Protein 3GWY (pdb70)

Radius of gyration: 21.12 Å; Cα contacts (8 Å, |Δi|>4): 548; chains: 2; bounding box: 44×43×63 Å

Nearest PDB structures (foldseek):
  3gwy-assembly1_A  TM=1.008E+00  e=8.090E-25  Bacteroides fragilis NCTC 9343
  3gwy-assembly1_B  TM=9.870E-01  e=4.612E-22  Bacteroides fragilis NCTC 9343
  3eeu-assembly1_B  TM=8.704E-01  e=2.089E-10  Bdellovibrio bacteriovorus
  3a6v-assembly3_A  TM=8.916E-01  e=3.041E-09  Escherichia coli K-12
  3a6v-assembly3_B  TM=8.839E-01  e=1.230E-08  Escherichia coli K-12

Structure (mmCIF, N/CA/C/O backbone):
data_3GWY
#
_entry.id   3GWY
#
_cell.length_a   62.138
_cell.length_b   62.275
_cell.length_c   59.777
_cell.angle_alpha   90.00
_cell.angle_beta   90.00
_cell.angle_gamma   90.00
#
_symmetry.space_group_name_H-M   'P 21 21 2'
#
loop_
_entity.id
_entity.type
_entity.pdbx_description
1 polymer 'Putative CTP pyrophosphohydrolase'
2 water water
#
loop_
_atom_site.group_PDB
_atom_site.id
_atom_site.type_symbol
_atom_site.label_atom_id
_atom_site.label_alt_id
_atom_site.label_comp_id
_atom_site.label_asym_id
_atom_site.label_entity_id
_atom_site.label_seq_id
_atom_site.pdbx_PDB_ins_code
_atom_site.Cartn_x
_atom_site.Cartn_y
_atom_site.Cartn_z
_atom_site.occupancy
_atom_site.B_iso_or_equiv
_atom_site.auth_seq_id
_atom_site.auth_comp_id
_atom_site.auth_asym_id
_atom_site.auth_atom_id
_atom_site.pdbx_PDB_model_num
ATOM 1 N N . SER A 1 2 ? -6.593 19.260 23.793 1.00 45.74 0 SER A N 1
ATOM 2 C CA . SER A 1 2 ? -6.731 17.943 23.099 1.00 51.46 0 SER A CA 1
ATOM 3 C C . SER A 1 2 ? -6.193 17.996 21.668 1.00 51.83 0 SER A C 1
ATOM 4 O O . SER A 1 2 ? -5.059 18.431 21.445 1.00 51.02 0 SER A O 1
ATOM 7 N N . LEU A 1 3 ? -7.009 17.556 20.710 1.00 51.75 1 LEU A N 1
ATOM 8 C CA . LEU A 1 3 ? -6.599 17.461 19.309 1.00 52.90 1 LEU A CA 1
ATOM 9 C C . LEU A 1 3 ? -6.391 18.831 18.678 1.00 52.58 1 LEU A C 1
ATOM 10 O O . LEU A 1 3 ? -7.287 19.673 18.687 1.00 50.94 1 LEU A O 1
ATOM 15 N N . LYS A 1 4 ? -5.184 19.033 18.156 1.00 53.35 2 LYS A N 1
ATOM 16 C CA . LYS A 1 4 ? -4.794 20.248 17.435 1.00 55.40 2 LYS A CA 1
ATOM 17 C C . LYS A 1 4 ? -5.541 20.413 16.105 1.00 52.99 2 LYS A C 1
ATOM 18 O O . LYS A 1 4 ? -5.912 21.526 15.727 1.00 47.42 2 LYS A O 1
ATOM 24 N N . SER A 1 5 ? -5.776 19.304 15.413 1.00 50.04 3 SER A N 1
ATOM 25 C CA . SER A 1 5 ? -6.576 19.320 14.195 1.00 46.47 3 SER A CA 1
ATOM 26 C C . SER A 1 5 ? -7.164 17.945 13.916 1.00 43.20 3 SER A C 1
ATOM 27 O O . SER A 1 5 ? -6.628 16.925 14.360 1.00 43.41 3 SER A O 1
ATOM 30 N N . ILE A 1 6 ? -8.278 17.939 13.188 1.00 36.98 4 ILE A N 1
ATOM 31 C CA . ILE A 1 6 ? -8.851 16.727 12.619 1.00 35.40 4 ILE A CA 1
ATOM 32 C C . ILE A 1 6 ? -8.901 16.939 11.113 1.00 30.61 4 ILE A C 1
ATOM 33 O O . ILE A 1 6 ? -9.478 17.915 10.637 1.00 29.66 4 ILE A O 1
ATOM 38 N N . GLU A 1 7 ? -8.234 16.052 10.386 1.00 28.37 5 GLU A N 1
ATOM 39 C CA . GLU A 1 7 ? -8.261 16.061 8.929 1.00 29.29 5 GLU A CA 1
ATOM 40 C C . GLU A 1 7 ? -8.999 14.828 8.467 1.00 27.85 5 GLU A C 1
ATOM 41 O O . GLU A 1 7 ? -8.671 13.712 8.869 1.00 25.61 5 GLU A O 1
ATOM 47 N N . VAL A 1 8 ? -10.008 15.048 7.636 1.00 23.24 6 VAL A N 1
ATOM 48 C CA . VAL A 1 8 ? -10.815 13.983 7.073 1.00 25.72 6 VAL A CA 1
ATOM 49 C C . VAL A 1 8 ? -10.571 14.005 5.562 1.00 23.46 6 VAL A C 1
ATOM 50 O O . VAL A 1 8 ? -10.417 15.084 4.973 1.00 25.03 6 VAL A O 1
ATOM 54 N N . VAL A 1 9 ? -10.494 12.820 4.955 1.00 25.20 7 VAL A N 1
ATOM 55 C CA . VAL A 1 9 ? -10.341 12.677 3.506 1.00 24.01 7 VAL A CA 1
ATOM 56 C C . VAL A 1 9 ? -11.521 11.937 2.874 1.00 26.35 7 VAL A C 1
ATOM 57 O O . VAL A 1 9 ? -12.081 11.015 3.476 1.00 23.88 7 VAL A O 1
ATOM 61 N N . ALA A 1 10 ? -11.920 12.364 1.679 1.00 22.19 8 ALA A N 1
ATOM 62 C CA . ALA A 1 10 ? -12.998 11.694 0.940 1.00 20.86 8 ALA A CA 1
ATOM 63 C C . ALA A 1 10 ? -12.557 11.386 -0.472 1.00 23.31 8 ALA A C 1
ATOM 64 O O . ALA A 1 10 ? -11.932 12.224 -1.116 1.00 26.88 8 ALA A O 1
ATOM 66 N N . ALA A 1 11 ? -12.902 10.188 -0.947 1.00 24.34 9 ALA A N 1
ATOM 67 C CA . ALA A 1 11 ? -12.606 9.750 -2.311 1.00 24.73 9 ALA A CA 1
ATOM 68 C C . ALA A 1 11 ? -13.828 9.860 -3.204 1.00 23.30 9 ALA A C 1
ATOM 69 O O . ALA A 1 11 ? -14.887 9.314 -2.905 1.00 24.79 9 ALA A O 1
ATOM 71 N N . VAL A 1 12 ? -13.670 10.581 -4.303 1.00 28.36 10 VAL A N 1
ATOM 72 C CA . VAL A 1 12 ? -14.706 10.690 -5.309 1.00 31.51 10 VAL A CA 1
ATOM 73 C C . VAL A 1 12 ? -14.256 9.819 -6.470 1.00 32.25 10 VAL A C 1
ATOM 74 O O . VAL A 1 12 ? -13.443 10.232 -7.303 1.00 31.30 10 VAL A O 1
ATOM 78 N N . ILE A 1 13 ? -14.771 8.594 -6.495 1.00 30.49 11 ILE A N 1
ATOM 79 C CA . ILE A 1 13 ? -14.296 7.578 -7.419 1.00 29.24 11 ILE A CA 1
ATOM 80 C C . ILE A 1 13 ? -15.249 7.522 -8.613 1.00 34.74 11 ILE A C 1
ATOM 81 O O . ILE A 1 13 ? -16.433 7.234 -8.457 1.00 28.62 11 ILE A O 1
ATOM 86 N N . ARG A 1 14 ? -14.725 7.812 -9.801 1.00 41.00 12 ARG A N 1
ATOM 87 C CA . ARG A 1 14 ? -15.545 7.843 -11.015 1.00 46.53 12 ARG A CA 1
ATOM 88 C C . ARG A 1 14 ? -15.221 6.713 -11.992 1.00 44.54 12 ARG A C 1
ATOM 89 O O . ARG A 1 14 ? -14.055 6.394 -12.221 1.00 43.80 12 ARG A O 1
ATOM 97 N N . LEU A 1 15 ? -16.277 6.115 -12.539 1.00 44.47 13 LEU A N 1
ATOM 98 C CA . LEU A 1 15 ? -16.211 5.266 -13.725 1.00 45.80 13 LEU A CA 1
ATOM 99 C C . LEU A 1 15 ? -17.387 5.621 -14.614 1.00 41.88 13 LEU A C 1
ATOM 100 O O . LEU A 1 15 ? -18.540 5.472 -14.206 1.00 41.20 13 LEU A O 1
ATOM 105 N N . GLY A 1 16 ? -17.093 6.103 -15.820 1.00 44.10 14 GLY A N 1
ATOM 106 C CA . GLY A 1 16 ? -18.129 6.560 -16.746 1.00 43.75 14 GLY A CA 1
ATOM 107 C C . GLY A 1 16 ? -18.790 7.823 -16.237 1.00 46.06 14 GLY A C 1
ATOM 108 O O . GLY A 1 16 ? -18.110 8.773 -15.838 1.00 49.65 14 GLY A O 1
ATOM 109 N N . GLU A 1 17 ? -20.118 7.837 -16.239 1.00 44.68 15 GLU A N 1
ATOM 110 C CA . GLU A 1 17 ? -20.857 8.952 -15.646 1.00 49.61 15 GLU A CA 1
ATOM 111 C C . GLU A 1 17 ? -21.209 8.675 -14.180 1.00 45.37 15 GLU A C 1
ATOM 112 O O . GLU A 1 17 ? -21.942 9.444 -13.556 1.00 46.91 15 GLU A O 1
ATOM 118 N N . LYS A 1 18 ? -20.667 7.584 -13.633 1.00 42.58 16 LYS A N 1
ATOM 119 C CA . LYS A 1 18 ? -21.092 7.086 -12.320 1.00 40.42 16 LYS A CA 1
ATOM 120 C C . LYS A 1 18 ? -20.042 7.212 -11.217 1.00 35.45 16 LYS A C 1
ATOM 121 O O . LYS A 1 18 ? -18.843 7.056 -11.451 1.00 32.43 16 LYS A O 1
ATOM 127 N N . TYR A 1 19 ? -20.518 7.495 -10.010 1.00 33.03 17 TYR A N 1
ATOM 128 C CA . TYR A 1 19 ? -19.654 7.734 -8.859 1.00 31.25 17 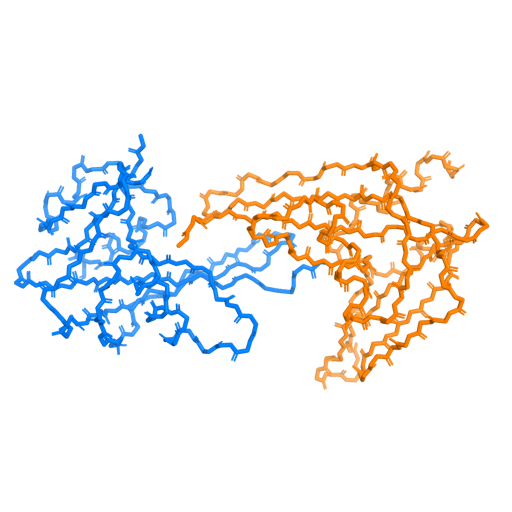TYR A CA 1
ATOM 129 C C . TYR A 1 19 ? -19.936 6.709 -7.774 1.00 24.26 17 TYR A C 1
ATOM 130 O O . TYR A 1 19 ? -21.089 6.405 -7.528 1.00 31.31 17 TYR A O 1
ATOM 139 N N . LEU A 1 20 ? -18.896 6.196 -7.115 1.00 26.93 18 LEU A N 1
ATOM 140 C CA . LEU A 1 20 ? -19.106 5.239 -6.024 1.00 32.33 18 LEU A CA 1
ATOM 141 C C . LEU A 1 20 ? -19.632 5.912 -4.740 1.00 30.19 18 LEU A C 1
ATOM 142 O O . LEU A 1 20 ? -18.930 6.692 -4.086 1.00 32.11 18 LEU A O 1
ATOM 147 N N . CYS A 1 21 ? -20.885 5.614 -4.417 1.00 29.42 19 CYS A N 1
ATOM 148 C CA . CYS A 1 21 ? -21.579 6.203 -3.269 1.00 29.38 19 CYS A CA 1
ATOM 149 C C . CYS A 1 21 ? -21.889 5.110 -2.277 1.00 32.08 19 CYS A C 1
ATOM 150 O O . CYS A 1 21 ? -22.437 4.073 -2.653 1.00 28.42 19 CYS A O 1
ATOM 153 N N . VAL A 1 22 ? -21.551 5.329 -1.010 1.00 30.69 20 VAL A N 1
ATOM 154 C CA . VAL A 1 22 ? -21.753 4.283 0.001 1.00 35.24 20 VAL A CA 1
ATOM 155 C C . VAL A 1 22 ? -22.830 4.639 1.030 1.00 32.97 20 VAL A C 1
ATOM 156 O O . VAL A 1 22 ? -23.033 5.807 1.350 1.00 31.18 20 VAL A O 1
ATOM 160 N N . GLN A 1 23 ? -23.537 3.628 1.514 1.00 41.17 21 GLN A N 1
ATOM 161 C CA . GLN A 1 23 ? -24.542 3.817 2.557 1.00 50.69 21 GLN A CA 1
ATOM 162 C C . GLN A 1 23 ? -24.178 2.938 3.747 1.00 51.73 21 GLN A C 1
ATOM 163 O O . GLN A 1 23 ? -24.416 1.732 3.728 1.00 53.00 21 GLN A O 1
ATOM 169 N N . ARG A 1 24 ? -23.589 3.544 4.775 1.00 58.76 22 ARG A N 1
ATOM 170 C CA . ARG A 1 24 ? -23.067 2.781 5.910 1.00 67.04 22 ARG A CA 1
ATOM 171 C C . ARG A 1 24 ? -23.812 3.055 7.219 1.00 70.52 22 ARG A C 1
ATOM 172 O O . ARG A 1 24 ? -24.112 2.129 7.981 1.00 73.51 22 ARG A O 1
ATOM 180 N N . PHE A 1 34 ? -30.231 5.224 7.456 1.00 59.15 32 PHE A N 1
ATOM 181 C CA . PHE A 1 34 ? -28.872 5.726 7.264 1.00 62.93 32 PHE A CA 1
ATOM 182 C C . PHE A 1 34 ? -28.725 6.536 5.969 1.00 61.39 32 PHE A C 1
ATOM 183 O O . PHE A 1 34 ? -29.484 6.358 5.006 1.00 61.90 32 PHE A O 1
ATOM 191 N N . ARG A 1 35 ? -27.734 7.420 5.956 1.00 53.40 33 ARG A N 1
ATOM 192 C CA . ARG A 1 35 ? -27.532 8.329 4.836 1.00 46.37 33 ARG A CA 1
ATOM 193 C C . ARG A 1 35 ? -26.450 7.839 3.872 1.00 42.69 33 ARG A C 1
ATOM 194 O O . ARG A 1 35 ? -25.782 6.836 4.132 1.00 46.91 33 ARG A O 1
ATOM 202 N N . TYR A 1 36 ? -26.310 8.529 2.744 1.00 34.23 34 TYR A N 1
ATOM 203 C CA . TYR A 1 36 ? -25.266 8.224 1.771 1.00 31.58 34 TYR A CA 1
ATOM 204 C C . TYR A 1 36 ? -24.035 9.065 2.062 1.00 26.10 34 TYR A C 1
ATOM 205 O O . TYR A 1 36 ? -24.146 10.176 2.585 1.00 31.72 34 TYR A O 1
ATOM 214 N N . GLU A 1 37 ? -22.868 8.535 1.719 1.00 28.05 35 GLU A N 1
ATOM 215 C CA . GLU A 1 37 ? -21.610 9.275 1.847 1.00 31.93 35 GLU A CA 1
ATOM 216 C C . GLU A 1 37 ? -20.587 8.803 0.825 1.00 27.38 35 GLU A C 1
ATOM 217 O O . GLU A 1 37 ? -20.777 7.780 0.180 1.00 28.66 35 GLU A O 1
ATOM 223 N N . PHE A 1 38 ? -19.510 9.569 0.680 1.00 25.89 36 PHE A N 1
ATOM 224 C CA . PHE A 1 38 ? -18.345 9.153 -0.089 1.00 23.92 36 PHE A CA 1
ATOM 225 C C . PHE A 1 38 ? -17.370 8.389 0.802 1.00 29.01 36 PHE A C 1
ATOM 226 O O . PHE A 1 38 ? -17.218 8.721 1.975 1.00 26.06 36 PHE A O 1
ATOM 234 N N . PRO A 1 39 ? -16.701 7.358 0.255 1.00 27.60 37 PRO A N 1
ATOM 235 C CA . PRO A 1 39 ? -15.794 6.630 1.124 1.00 30.16 37 PRO A CA 1
ATOM 236 C C . PRO A 1 39 ? -14.541 7.441 1.469 1.00 31.06 37 PRO A C 1
ATOM 237 O O . PRO A 1 39 ? -14.098 8.278 0.684 1.00 30.15 37 PRO A O 1
ATOM 241 N N . GLY A 1 40 ? -14.003 7.190 2.655 1.00 32.12 38 GLY A N 1
ATOM 242 C CA . GLY A 1 40 ? -12.853 7.910 3.161 1.00 30.82 38 GLY A CA 1
ATOM 243 C C . GLY A 1 40 ? -12.705 7.678 4.649 1.00 32.19 38 GLY A C 1
ATOM 244 O O . GLY A 1 40 ? -13.116 6.638 5.155 1.00 33.90 38 GLY A O 1
ATOM 245 N N . GLY A 1 41 ? -12.125 8.647 5.353 1.00 24.30 39 GLY A N 1
ATOM 246 C CA . GLY A 1 41 ? -11.840 8.487 6.776 1.00 28.42 39 GLY A CA 1
ATOM 247 C C . GLY A 1 41 ? -10.873 9.529 7.288 1.00 30.29 39 GLY A C 1
ATOM 248 O O . GLY A 1 41 ? -10.612 10.527 6.625 1.00 30.30 39 GLY A O 1
ATOM 249 N N . LYS A 1 42 ? -10.323 9.291 8.468 1.00 34.89 40 LYS A N 1
ATOM 250 C CA . LYS A 1 42 ? -9.482 10.284 9.115 1.00 35.43 40 LYS A CA 1
ATOM 251 C C . LYS A 1 42 ? -8.008 10.075 8.788 1.00 32.56 40 LYS A C 1
ATOM 252 O O . LYS A 1 42 ? -7.552 8.952 8.584 1.00 34.84 40 LYS A O 1
ATOM 258 N N . VAL A 1 43 ? -7.263 11.168 8.758 1.00 31.15 41 VAL A N 1
ATOM 259 C CA . VAL A 1 43 ? -5.832 11.100 8.537 1.00 32.06 41 VAL A CA 1
ATOM 260 C C . VAL A 1 43 ? -5.151 10.834 9.871 1.00 35.87 41 VAL A C 1
ATOM 261 O O . VAL A 1 43 ? -5.460 11.494 10.869 1.00 39.32 41 VAL A O 1
ATOM 265 N N . GLU A 1 44 ? -4.264 9.839 9.889 1.00 40.56 42 GLU A N 1
ATOM 266 C CA A GLU A 1 44 ? -3.420 9.517 11.043 0.50 44.23 42 GLU A CA 1
ATOM 267 C CA B GLU A 1 44 ? -3.478 9.596 11.080 0.50 42.31 42 GLU A CA 1
ATOM 268 C C . GLU A 1 44 ? -2.230 10.469 11.048 1.00 45.78 42 GLU A C 1
ATOM 269 O O . GLU A 1 44 ? -1.779 10.893 9.982 1.00 44.37 42 GLU A O 1
ATOM 280 N N . GLU A 1 45 ? -1.713 10.767 12.238 1.00 50.64 43 GLU A N 1
ATOM 281 C CA A GLU A 1 45 ? -0.542 11.630 12.407 0.50 51.83 43 GLU A CA 1
ATOM 282 C CA B GLU A 1 45 ? -0.551 11.635 12.387 0.50 52.62 43 GLU A CA 1
ATOM 283 C C . GLU A 1 45 ? 0.691 11.004 11.762 1.00 51.64 43 GLU A C 1
ATOM 284 O O . GLU A 1 45 ? 1.079 9.888 12.112 1.00 55.78 43 GLU A O 1
ATOM 295 N N . GLY A 1 46 ? 1.290 11.723 10.814 1.00 51.24 44 GLY A N 1
ATOM 296 C CA . GLY A 1 46 ? 2.471 11.242 10.085 1.00 47.58 44 GLY A CA 1
ATOM 297 C C . GLY A 1 46 ? 2.202 10.861 8.636 1.00 48.43 44 GLY A C 1
ATOM 298 O O . GLY A 1 46 ? 3.131 10.546 7.889 1.00 52.85 44 GLY A O 1
ATOM 299 N N . GLU A 1 47 ? 0.929 10.883 8.245 1.00 43.42 45 GLU A N 1
ATOM 300 C CA . GLU A 1 47 ? 0.504 10.563 6.884 1.00 41.37 45 GLU A CA 1
ATOM 301 C C . GLU A 1 47 ? 0.188 11.824 6.110 1.00 36.30 45 GLU A C 1
ATOM 302 O O . GLU A 1 47 ? -0.335 12.783 6.673 1.00 36.31 45 GLU A O 1
ATOM 308 N N . SER A 1 48 ? 0.463 11.812 4.808 1.00 30.57 46 SER A N 1
ATOM 309 C CA . SER A 1 48 ? -0.078 12.831 3.925 1.00 31.16 46 SER A CA 1
ATOM 310 C C . SER A 1 48 ? -1.548 12.500 3.674 1.00 29.40 46 SER A C 1
ATOM 311 O O . SER A 1 48 ? -1.993 11.388 3.978 1.00 28.59 46 SER A O 1
ATOM 314 N N . LEU A 1 49 ? -2.285 13.469 3.130 1.00 27.85 47 LEU A N 1
ATOM 315 C CA . LEU A 1 49 ? -3.720 13.338 2.833 1.00 30.01 47 LEU A CA 1
ATOM 316 C C . LEU A 1 49 ? -4.023 12.251 1.793 1.00 31.04 47 LEU A C 1
ATOM 317 O O . LEU A 1 49 ? -4.985 11.498 1.947 1.00 34.71 47 LEU A O 1
ATOM 322 N N . GLN A 1 50 ? -3.198 12.178 0.748 1.00 31.09 48 GLN A N 1
ATOM 323 C CA . GLN A 1 50 ? -3.311 11.144 -0.297 1.00 33.05 48 GLN A CA 1
ATOM 324 C C . GLN A 1 50 ? -3.016 9.731 0.195 1.00 33.21 48 GLN A C 1
ATOM 325 O O . GLN A 1 50 ? -3.751 8.798 -0.139 1.00 36.46 48 GLN A O 1
ATOM 331 N N . GLU A 1 51 ? -1.958 9.557 0.986 1.00 34.45 49 GLU A N 1
ATOM 332 C CA . GLU A 1 51 ? -1.677 8.225 1.530 1.00 40.63 49 GLU A CA 1
ATOM 333 C C . GLU A 1 51 ? -2.683 7.772 2.606 1.00 37.36 49 GLU A C 1
ATOM 334 O O . GLU A 1 51 ? -2.965 6.578 2.717 1.00 36.70 49 GLU A O 1
ATOM 340 N N . ALA A 1 52 ? -3.242 8.736 3.346 1.00 26.58 50 ALA A N 1
ATOM 341 C CA . ALA A 1 52 ? -4.378 8.499 4.245 1.00 25.95 50 ALA A CA 1
ATOM 342 C C . ALA A 1 52 ? -5.606 7.991 3.499 1.00 25.78 50 ALA A C 1
ATOM 343 O O . ALA A 1 52 ? -6.268 7.071 3.961 1.00 27.90 50 ALA A O 1
ATOM 345 N N . LEU A 1 53 ? -5.879 8.562 2.332 1.00 24.01 51 LEU A N 1
ATOM 346 C CA . LEU A 1 53 ? -7.043 8.183 1.549 1.00 25.92 51 LEU A CA 1
ATOM 347 C C . LEU A 1 53 ? -6.872 6.808 0.891 1.00 29.95 51 LEU A C 1
ATOM 348 O O . LEU A 1 53 ? -7.805 6.000 0.902 1.00 27.38 51 LEU A O 1
ATOM 353 N N . GLN A 1 54 ? -5.685 6.545 0.349 1.00 29.38 52 GLN A N 1
ATOM 354 C CA . GLN A 1 54 ? -5.380 5.253 -0.280 1.00 39.69 52 GLN A CA 1
ATOM 355 C C . GLN A 1 54 ? -5.421 4.092 0.716 1.00 35.19 52 GLN A C 1
ATOM 356 O O . GLN A 1 54 ? -5.933 3.019 0.388 1.00 37.64 52 GLN A O 1
ATOM 362 N N . ARG A 1 55 ? -4.893 4.318 1.921 1.00 29.76 53 ARG A N 1
ATOM 363 C CA . ARG A 1 55 ? -5.004 3.364 3.025 1.00 31.11 53 ARG A CA 1
ATOM 364 C C . ARG A 1 55 ? -6.457 3.161 3.461 1.00 30.30 53 ARG A C 1
ATOM 365 O O . ARG A 1 55 ? -6.900 2.026 3.639 1.00 29.82 53 ARG A O 1
ATOM 373 N N . GLU A 1 56 ? -7.193 4.257 3.637 1.00 28.77 54 GLU A N 1
ATOM 374 C CA . GLU A 1 56 ? -8.582 4.178 4.095 1.00 29.16 54 GLU A CA 1
ATOM 375 C C . GLU A 1 56 ? -9.479 3.385 3.148 1.00 28.02 54 GLU A C 1
ATOM 376 O O . GLU A 1 56 ? -10.319 2.614 3.612 1.00 27.96 54 GLU A O 1
ATOM 382 N N . ILE A 1 57 ? -9.262 3.542 1.839 1.00 25.19 55 ILE A N 1
ATOM 383 C CA . ILE A 1 57 ? -10.049 2.838 0.828 1.00 26.62 55 ILE A CA 1
ATOM 384 C C . ILE A 1 57 ? -9.661 1.350 0.754 1.00 29.26 55 ILE A C 1
ATOM 385 O O . ILE A 1 57 ? -10.536 0.497 0.635 1.00 31.66 55 ILE A O 1
ATOM 390 N N . MET A 1 58 ? -8.362 1.053 0.852 1.00 28.33 56 MET A N 1
ATOM 391 C CA . MET A 1 58 ? -7.874 -0.332 0.957 1.00 29.37 56 MET A CA 1
ATOM 392 C C . MET A 1 58 ? -8.410 -1.057 2.194 1.00 34.69 56 MET A C 1
ATOM 393 O O . MET A 1 58 ? -8.865 -2.193 2.092 1.00 34.79 56 MET A O 1
ATOM 398 N N . GLU A 1 59 ? -8.347 -0.398 3.352 1.00 33.91 57 GLU A N 1
ATOM 399 C CA . GLU A 1 59 ? -8.839 -0.966 4.613 1.00 41.10 57 GLU A CA 1
ATOM 400 C C . GLU A 1 59 ? -10.330 -1.281 4.609 1.00 40.10 57 GLU A C 1
ATOM 401 O O . GLU A 1 59 ? -10.729 -2.380 4.988 1.00 43.75 57 GLU A O 1
ATOM 407 N N . GLU A 1 60 ? -11.154 -0.329 4.188 1.00 34.80 58 GLU A N 1
ATOM 408 C CA . GLU A 1 60 ? -12.593 -0.535 4.262 1.00 43.12 58 GLU A CA 1
ATOM 409 C C . GLU A 1 60 ? -13.183 -1.303 3.069 1.00 39.67 58 GLU A C 1
ATOM 410 O O . GLU A 1 60 ? -14.221 -1.942 3.214 1.00 45.27 58 GLU A O 1
ATOM 416 N N . MET A 1 61 ? -12.524 -1.254 1.910 1.00 34.15 59 MET A N 1
ATOM 417 C CA . MET A 1 61 ? -13.125 -1.763 0.670 1.00 38.03 59 MET A CA 1
ATOM 418 C C . MET A 1 61 ? -12.233 -2.684 -0.180 1.00 39.15 59 MET A C 1
ATOM 419 O O . MET A 1 61 ? -12.666 -3.126 -1.239 1.00 41.16 59 MET A O 1
ATOM 424 N N . ASP A 1 62 ? -11.003 -2.960 0.267 1.00 40.33 60 ASP A N 1
ATOM 425 C CA . ASP A 1 62 ? -9.994 -3.703 -0.534 1.00 41.83 60 ASP A CA 1
ATOM 426 C C . ASP A 1 62 ? -9.758 -3.144 -1.953 1.00 38.52 60 ASP A C 1
ATOM 427 O O . ASP A 1 62 ? -9.321 -3.869 -2.845 1.00 41.84 60 ASP A O 1
ATOM 432 N N . TYR A 1 63 ? -10.024 -1.853 -2.135 1.00 34.10 61 TYR A N 1
ATOM 433 C CA . TYR A 1 63 ? -10.100 -1.226 -3.449 1.00 28.30 61 TYR A CA 1
ATOM 434 C C . TYR A 1 63 ? -8.849 -0.399 -3.693 1.00 34.52 61 TYR A C 1
ATOM 435 O O . TYR A 1 63 ? -8.590 0.566 -2.978 1.00 31.40 61 TYR A O 1
ATOM 444 N N . VAL A 1 64 ? -8.079 -0.789 -4.706 1.00 35.79 62 VAL A N 1
ATOM 445 C CA . VAL A 1 64 ? -6.845 -0.103 -5.048 1.00 36.21 62 VAL A CA 1
ATOM 446 C C . VAL A 1 64 ? -7.164 1.070 -5.958 1.00 35.41 62 VAL A C 1
ATOM 447 O O . VAL A 1 64 ? -7.686 0.886 -7.061 1.00 31.47 62 VAL A O 1
ATOM 451 N N . ILE A 1 65 ? -6.875 2.275 -5.467 1.00 34.09 63 ILE A N 1
ATOM 452 C CA . ILE A 1 65 ? -7.128 3.511 -6.215 1.00 36.19 63 ILE A CA 1
ATOM 453 C C . ILE A 1 65 ? -5.866 4.376 -6.356 1.00 40.17 63 ILE A C 1
ATOM 454 O O . ILE A 1 65 ? -4.931 4.255 -5.565 1.00 38.76 63 ILE A O 1
ATOM 459 N N . GLU A 1 66 ? -5.850 5.232 -7.376 1.00 40.94 64 GLU A N 1
ATOM 460 C CA . GLU A 1 66 ? -4.880 6.321 -7.473 1.00 42.92 64 GLU A CA 1
ATOM 461 C C . GLU A 1 66 ? -5.592 7.620 -7.134 1.00 37.45 64 GLU A C 1
ATOM 462 O O . GLU A 1 66 ? -6.656 7.921 -7.687 1.00 33.59 64 GLU A O 1
ATOM 468 N N . VAL A 1 67 ? -5.006 8.384 -6.219 1.00 37.74 65 VAL A N 1
ATOM 469 C CA . VAL A 1 67 ? -5.551 9.674 -5.832 1.00 35.73 65 VAL A CA 1
ATOM 470 C C . VAL A 1 67 ? -5.147 10.721 -6.877 1.00 36.57 65 VAL A C 1
ATOM 471 O O . VAL A 1 67 ? -3.968 10.849 -7.213 1.00 37.48 65 VAL A O 1
ATOM 475 N N . GLY A 1 68 ? -6.130 11.449 -7.395 1.00 35.84 66 GLY A N 1
ATOM 476 C CA . GLY A 1 68 ? -5.881 12.493 -8.395 1.00 36.42 66 GLY A CA 1
ATOM 477 C C . GLY A 1 68 ? -5.987 13.887 -7.813 1.00 37.65 66 GLY A C 1
ATOM 478 O O . GLY A 1 68 ? -5.507 14.144 -6.705 1.00 39.84 66 GLY A O 1
ATOM 479 N N . GLU A 1 69 ? -6.614 14.789 -8.562 1.00 38.85 67 GLU A N 1
ATOM 480 C CA . GLU A 1 69 ? -6.719 16.199 -8.161 1.00 42.62 67 GLU A CA 1
ATOM 481 C C . GLU A 1 69 ? -7.731 16.448 -7.044 1.00 39.18 67 GLU A C 1
ATOM 482 O O . GLU A 1 69 ? -8.797 15.819 -6.991 1.00 36.25 67 GLU A O 1
ATOM 488 N N . LYS A 1 70 ? -7.371 17.382 -6.168 1.00 35.91 68 LYS A N 1
ATOM 489 C CA A LYS A 1 70 ? -8.235 17.802 -5.074 0.50 33.69 68 LYS A CA 1
ATOM 490 C CA B LYS A 1 70 ? -8.225 17.805 -5.076 0.50 33.89 68 LYS A CA 1
ATOM 491 C C . LYS A 1 7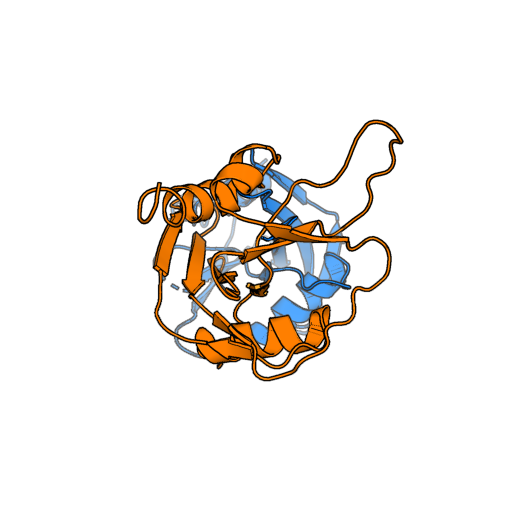0 ? -9.415 18.604 -5.614 1.00 36.66 68 LYS A C 1
ATOM 492 O O . LYS A 1 70 ? -9.242 19.605 -6.320 1.00 38.44 68 LYS A O 1
ATOM 503 N N . LEU A 1 71 ? -10.616 18.150 -5.282 1.00 30.56 69 LEU A N 1
ATOM 504 C CA . LEU A 1 71 ? -11.845 18.793 -5.722 1.00 27.82 69 LEU A CA 1
ATOM 505 C C . LEU A 1 71 ? -12.242 20.004 -4.898 1.00 28.51 69 LEU A C 1
ATOM 506 O O . LEU A 1 71 ? -12.650 21.018 -5.459 1.00 32.40 69 LEU A O 1
ATOM 511 N N . LEU A 1 72 ? -12.167 19.881 -3.570 1.00 29.60 70 LEU A N 1
ATOM 512 C CA . LEU A 1 72 ? -12.537 20.968 -2.649 1.00 31.16 70 LEU A CA 1
ATOM 513 C C . LEU A 1 72 ? -11.989 20.704 -1.246 1.00 31.37 70 LEU A C 1
ATOM 514 O O . LEU A 1 72 ? -11.650 19.567 -0.903 1.00 27.46 70 LEU A O 1
ATOM 519 N N . THR A 1 73 ? -11.919 21.762 -0.444 1.00 32.62 71 THR A N 1
ATOM 520 C CA . THR A 1 73 ? -11.575 21.658 0.971 1.00 28.01 71 THR A CA 1
ATOM 521 C C . THR A 1 73 ? -12.725 22.259 1.767 1.00 27.80 71 THR A C 1
ATOM 522 O O . THR A 1 73 ? -13.116 23.401 1.540 1.00 25.96 71 THR A O 1
ATOM 526 N N . VAL A 1 74 ? -13.289 21.490 2.688 1.00 23.07 72 VAL A N 1
ATOM 527 C CA . VAL A 1 74 ? -14.332 22.031 3.545 1.00 21.40 72 VAL A CA 1
ATOM 528 C C . VAL A 1 74 ? -13.686 22.443 4.855 1.00 23.52 72 VAL A C 1
ATOM 529 O O . VAL A 1 74 ? -13.207 21.603 5.616 1.00 25.62 72 VAL A O 1
ATOM 533 N N . HIS A 1 75 ? -13.658 23.747 5.096 1.00 27.48 73 HIS A N 1
ATOM 534 C CA . HIS A 1 75 ? -13.189 24.292 6.356 1.00 27.62 73 HIS A CA 1
ATOM 535 C C . HIS A 1 75 ? -14.354 24.536 7.294 1.00 28.49 73 HIS A C 1
ATOM 536 O O . HIS A 1 75 ? -15.508 24.666 6.865 1.00 26.74 73 HIS A O 1
ATOM 543 N N . HIS A 1 76 ? -14.045 24.579 8.584 1.00 27.39 74 HIS A N 1
ATOM 544 C CA . HIS A 1 76 ? -15.044 24.825 9.615 1.00 24.52 74 HIS A CA 1
ATOM 545 C C . HIS A 1 76 ? -14.541 25.872 10.588 1.00 22.34 74 HIS A C 1
ATOM 546 O O . HIS A 1 76 ? -13.346 26.097 10.685 1.00 26.40 74 HIS A O 1
ATOM 553 N N . THR A 1 77 ? -15.465 26.525 11.286 1.00 28.56 75 THR A N 1
ATOM 554 C CA . THR A 1 77 ? -15.117 27.547 12.254 1.00 27.21 75 THR A CA 1
ATOM 555 C C . THR A 1 77 ? -15.562 27.153 13.668 1.00 27.00 75 THR A C 1
ATOM 556 O O . THR A 1 77 ? -15.825 28.015 14.496 1.00 32.95 75 THR A O 1
ATOM 560 N N . TYR A 1 78 ? -15.641 25.850 13.931 1.00 28.41 76 TYR A N 1
ATOM 561 C CA . TYR A 1 78 ? -16.036 25.336 15.233 1.00 30.09 76 TYR A CA 1
ATOM 562 C C . TYR A 1 78 ? -15.036 25.800 16.284 1.00 27.52 76 TYR A C 1
ATOM 563 O O . TYR A 1 78 ? -13.823 25.694 16.067 1.00 28.08 76 TYR A O 1
ATOM 572 N N . PRO A 1 79 ? -15.542 26.317 17.418 1.00 34.98 77 PRO A N 1
ATOM 573 C CA . PRO A 1 79 ? -14.682 26.910 18.441 1.00 34.83 77 PRO A CA 1
ATOM 574 C C . PRO A 1 79 ? -13.734 25.919 19.120 1.00 35.62 77 PRO A C 1
ATOM 575 O O . PRO A 1 79 ? -12.611 26.288 19.405 1.00 33.59 77 PRO A O 1
ATOM 579 N N . ASP A 1 80 ? -14.168 24.676 19.340 1.00 30.63 78 ASP A N 1
ATOM 580 C CA . ASP A 1 80 ? -13.415 23.734 20.169 1.00 34.00 78 ASP A CA 1
ATOM 581 C C . ASP A 1 80 ? -12.427 22.850 19.417 1.00 35.23 78 ASP A C 1
ATOM 582 O O . ASP A 1 80 ? -11.397 22.462 19.973 1.00 31.68 78 ASP A O 1
ATOM 587 N N . PHE A 1 81 ? -12.761 22.505 18.177 1.00 32.13 79 PHE A N 1
ATOM 588 C CA . PHE A 1 81 ? -11.890 21.681 17.346 1.00 32.80 79 PHE A CA 1
ATOM 589 C C . PHE A 1 81 ? -11.747 22.270 15.945 1.00 33.53 79 PHE A C 1
ATOM 590 O O . PHE A 1 81 ? -12.709 22.790 15.378 1.00 30.18 79 PHE A O 1
ATOM 598 N N . GLU A 1 82 ? -10.528 22.213 15.415 1.00 32.53 80 GLU A N 1
ATOM 599 C CA . GLU A 1 82 ? -10.260 22.561 14.025 1.00 31.37 80 GLU A CA 1
ATOM 600 C C . GLU A 1 82 ? -10.442 21.331 13.149 1.00 30.93 80 GLU A C 1
ATOM 601 O O . GLU A 1 82 ? -9.692 20.354 13.246 1.00 34.25 80 GLU A O 1
ATOM 607 N N . ILE A 1 83 ? -11.472 21.365 12.313 1.00 28.87 81 ILE A N 1
ATOM 608 C CA . ILE A 1 83 ? -11.816 20.212 11.482 1.00 25.14 81 ILE A CA 1
ATOM 609 C C . ILE A 1 83 ? -11.835 20.631 10.021 1.00 27.58 81 ILE A C 1
ATOM 610 O O . ILE A 1 83 ? -12.467 21.624 9.651 1.00 21.70 81 ILE A O 1
ATOM 615 N N . THR A 1 84 ? -11.119 19.872 9.202 1.00 27.31 82 THR A N 1
ATOM 616 C CA . THR A 1 84 ? -11.028 20.147 7.776 1.00 28.10 82 THR A CA 1
ATOM 617 C C . THR A 1 84 ? -11.220 18.866 6.978 1.00 27.27 82 THR A C 1
ATOM 618 O O . THR A 1 84 ? -10.611 17.847 7.286 1.00 24.21 82 THR A O 1
ATOM 622 N N . MET A 1 85 ? -12.075 18.936 5.960 1.00 24.74 83 MET A N 1
ATOM 623 C CA . MET A 1 85 ? -12.316 17.817 5.056 1.00 23.94 83 MET A CA 1
ATOM 624 C C . MET A 1 85 ? -11.727 18.108 3.662 1.00 20.47 83 MET A C 1
ATOM 625 O O . MET A 1 85 ? -11.790 19.240 3.174 1.00 28.31 83 MET A O 1
ATOM 630 N N . HIS A 1 86 ? -11.097 17.097 3.066 1.00 21.44 84 HIS A N 1
ATOM 631 C CA . HIS A 1 86 ? -10.376 17.231 1.799 1.00 27.44 84 HIS A CA 1
ATOM 632 C C . HIS A 1 86 ? -10.907 16.181 0.832 1.00 25.88 84 HIS A C 1
ATOM 633 O O . HIS A 1 86 ? -10.751 14.985 1.061 1.00 27.08 84 HIS A O 1
ATOM 640 N N . ALA A 1 87 ? -11.554 16.622 -0.238 1.00 28.87 85 ALA A N 1
ATOM 641 C CA . ALA A 1 87 ? -12.104 15.697 -1.232 1.00 23.71 85 ALA A CA 1
ATOM 642 C C . ALA A 1 87 ? -11.207 15.616 -2.456 1.00 28.59 85 ALA A C 1
ATOM 643 O O . ALA A 1 87 ? -10.759 16.638 -2.981 1.00 24.51 85 ALA A O 1
ATOM 645 N N . PHE A 1 88 ? -10.944 14.391 -2.901 1.00 26.48 86 PHE A N 1
ATOM 646 C CA . PHE A 1 88 ? -10.084 14.165 -4.051 1.00 32.09 86 PHE A CA 1
ATOM 647 C C . PHE A 1 88 ? -10.805 13.359 -5.111 1.00 30.83 86 PHE A C 1
ATOM 648 O O . PHE A 1 88 ? -11.491 12.393 -4.798 1.00 28.40 86 PHE A O 1
ATOM 656 N N . LEU A 1 89 ? -10.634 13.763 -6.364 1.00 28.45 87 LEU A N 1
ATOM 657 C CA . LEU A 1 89 ? -11.022 12.944 -7.486 1.00 33.13 87 LEU A CA 1
ATOM 658 C C . LEU A 1 89 ? -10.067 11.759 -7.510 1.00 34.23 87 LEU A C 1
ATOM 659 O O . LEU A 1 89 ? -8.854 11.934 -7.413 1.00 42.29 87 LEU A O 1
ATOM 664 N N . CYS A 1 90 ? -10.616 10.554 -7.568 1.00 28.01 88 CYS A N 1
ATOM 665 C CA . CYS A 1 90 ? -9.803 9.344 -7.516 1.00 32.40 88 CYS A CA 1
ATOM 666 C C . CYS A 1 90 ? -10.093 8.467 -8.728 1.00 35.87 88 CYS A C 1
ATOM 667 O O . CYS A 1 90 ? -11.227 8.407 -9.207 1.00 35.07 88 CYS A O 1
ATOM 670 N N . HIS A 1 91 ? -9.056 7.798 -9.222 1.00 34.67 89 HIS A N 1
ATOM 671 C CA . HIS A 1 91 ? -9.193 6.896 -10.352 1.00 39.81 89 HIS A CA 1
ATOM 672 C C . HIS A 1 91 ? -8.811 5.493 -9.896 1.00 37.67 89 HIS A C 1
ATOM 673 O O . HIS A 1 91 ? -7.748 5.311 -9.299 1.00 32.82 89 HIS A O 1
ATOM 680 N N . PRO A 1 92 ? -9.691 4.505 -10.151 1.00 35.62 90 PRO A N 1
ATOM 681 C CA . PRO A 1 92 ? -9.454 3.132 -9.698 1.00 38.47 90 PRO A CA 1
ATOM 682 C C . PRO A 1 92 ? -8.368 2.436 -10.497 1.00 37.55 90 PRO A C 1
ATOM 683 O O . PRO A 1 92 ? -8.264 2.635 -11.704 1.00 36.50 90 PRO A O 1
ATOM 687 N N . VAL A 1 93 ? -7.569 1.624 -9.816 1.00 40.00 91 VAL A N 1
ATOM 688 C CA . VAL A 1 93 ? -6.543 0.816 -10.467 1.00 43.31 91 VAL A CA 1
ATOM 689 C C . VAL A 1 93 ? -7.034 -0.629 -10.511 1.00 41.77 91 VAL A C 1
ATOM 690 O O . VAL A 1 93 ? -7.070 -1.248 -11.575 1.00 42.97 91 VAL A O 1
ATOM 694 N N . GLY A 1 94 ? -7.433 -1.148 -9.353 1.00 35.19 92 GLY A N 1
ATOM 695 C CA . GLY A 1 94 ? -8.017 -2.480 -9.267 1.00 35.38 92 GLY A CA 1
ATOM 696 C C . GLY A 1 94 ? -9.416 -2.548 -9.856 1.00 31.46 92 GLY A C 1
ATOM 697 O O . GLY A 1 94 ? -10.013 -1.539 -10.219 1.00 26.63 92 GLY A O 1
ATOM 698 N N . GLN A 1 95 ? -9.943 -3.756 -9.958 1.00 33.62 93 GLN A N 1
ATOM 699 C CA . GLN A 1 95 ? -11.276 -3.941 -10.499 1.00 32.60 93 GLN A CA 1
ATOM 700 C C . GLN A 1 95 ? -12.126 -4.707 -9.519 1.00 28.86 93 GLN A C 1
ATOM 701 O O . GLN A 1 95 ? -13.096 -5.339 -9.895 1.00 31.15 93 GLN A O 1
ATOM 707 N N . ARG A 1 96 ? -11.761 -4.601 -8.249 1.00 33.32 94 ARG A N 1
ATOM 708 C CA . ARG A 1 96 ? -12.286 -5.436 -7.193 1.00 28.78 94 ARG A CA 1
ATOM 709 C C . ARG A 1 96 ? -12.531 -4.537 -6.001 1.00 29.65 94 ARG A C 1
ATOM 710 O O . ARG A 1 96 ? -11.634 -3.804 -5.578 1.00 33.94 94 ARG A O 1
ATOM 718 N N . TYR A 1 97 ? -13.741 -4.585 -5.462 1.00 29.50 95 TYR A N 1
ATOM 719 C CA . TYR A 1 97 ? -14.008 -3.949 -4.170 1.00 34.57 95 TYR A CA 1
ATOM 720 C C . TYR A 1 97 ? -14.866 -4.824 -3.279 1.00 33.49 95 TYR A C 1
ATOM 721 O O . TYR A 1 97 ? -15.704 -5.587 -3.747 1.00 35.25 95 TYR A O 1
ATOM 730 N N . VAL A 1 98 ? -14.622 -4.734 -1.982 1.00 35.24 96 VAL A N 1
ATOM 731 C CA . VAL A 1 98 ? -15.245 -5.629 -1.038 1.00 36.51 96 VAL A CA 1
ATOM 732 C C . VAL A 1 98 ? -16.184 -4.835 -0.154 1.00 36.66 96 VAL A C 1
ATOM 733 O O . VAL A 1 98 ? -15.881 -3.712 0.260 1.00 36.83 96 VAL A O 1
ATOM 737 N N . LEU A 1 99 ? -17.356 -5.396 0.088 1.00 29.37 97 LEU A N 1
ATOM 738 C CA . LEU A 1 99 ? -18.267 -4.805 1.042 1.00 35.74 97 LEU A CA 1
ATOM 739 C C . LEU A 1 99 ? -18.319 -5.676 2.300 1.00 41.35 97 LEU A C 1
ATOM 740 O O . LEU A 1 99 ? -19.038 -6.683 2.333 1.00 41.65 97 LEU A O 1
ATOM 745 N N . LYS A 1 100 ? -17.515 -5.300 3.303 1.00 50.66 98 LYS A N 1
ATOM 746 C CA . LYS A 1 100 ? -17.526 -5.924 4.635 1.00 58.34 98 LYS A CA 1
ATOM 747 C C . LYS A 1 100 ? -18.858 -5.547 5.251 1.00 63.74 98 LYS A C 1
ATOM 748 O O . LYS A 1 100 ? -19.191 -4.366 5.335 1.00 64.95 98 LYS A O 1
ATOM 754 N N . GLU A 1 101 ? -19.578 -6.560 5.723 1.00 69.95 99 GLU A N 1
ATOM 755 C CA . GLU A 1 101 ? -21.049 -6.601 5.657 1.00 73.52 99 GLU A CA 1
ATOM 756 C C . GLU A 1 101 ? -21.944 -5.423 6.114 1.00 75.91 99 GLU A C 1
ATOM 757 O O . GLU A 1 101 ? -21.584 -4.613 6.981 1.00 75.06 99 GLU A O 1
ATOM 763 N N . HIS A 1 102 ? -23.130 -5.426 5.494 1.00 77.70 100 HIS A N 1
ATOM 764 C CA A HIS A 1 102 ? -24.128 -4.349 5.623 0.50 78.12 100 HIS A CA 1
ATOM 765 C CA B HIS A 1 102 ? -24.119 -4.345 5.422 0.50 78.00 100 HIS A CA 1
ATOM 766 C C . HIS A 1 102 ? -23.609 -2.912 5.375 1.00 77.93 100 HIS A C 1
ATOM 767 O O . HIS A 1 102 ? -24.054 -1.992 6.071 1.00 80.37 100 HIS A O 1
ATOM 780 N N . ILE A 1 103 ? -22.670 -2.747 4.449 1.00 74.69 101 ILE A N 1
ATOM 781 C CA . ILE A 1 103 ? -22.278 -1.454 3.929 1.00 70.44 101 ILE A CA 1
ATOM 782 C C . ILE A 1 103 ? -22.561 -1.623 2.441 1.00 66.15 101 ILE A C 1
ATOM 783 O O . ILE A 1 103 ? -21.826 -2.326 1.745 1.00 67.24 101 ILE A O 1
ATOM 788 N N . ALA A 1 104 ? -23.649 -1.017 1.968 1.00 59.36 102 ALA A N 1
ATOM 789 C CA . ALA A 1 104 ? -24.042 -1.099 0.560 1.00 52.88 102 ALA A CA 1
ATOM 790 C C . ALA A 1 104 ? -23.431 0.033 -0.268 1.00 49.67 102 ALA A C 1
ATOM 791 O O . ALA A 1 104 ? -23.342 1.173 0.191 1.00 52.22 102 ALA A O 1
ATOM 793 N N . ALA A 1 105 ? -23.017 -0.288 -1.491 1.00 45.23 103 ALA A N 1
ATOM 794 C CA . ALA A 1 105 ? -22.410 0.701 -2.380 1.00 36.58 103 ALA A CA 1
ATOM 795 C C . ALA A 1 105 ? -23.081 0.724 -3.739 1.00 39.27 103 ALA A C 1
ATOM 796 O O . ALA A 1 105 ? -23.392 -0.324 -4.299 1.00 35.58 103 ALA A O 1
ATOM 798 N N . GLN A 1 106 ? -23.296 1.923 -4.272 1.00 34.45 104 GLN A N 1
ATOM 799 C CA . GLN A 1 106 ? -23.874 2.075 -5.598 1.00 38.95 104 GLN A CA 1
ATOM 800 C C . GLN A 1 106 ? -23.039 2.957 -6.508 1.00 35.92 104 GLN A C 1
ATOM 801 O O . GLN A 1 106 ? -22.386 3.898 -6.065 1.00 33.31 104 GLN A O 1
ATOM 807 N N . TRP A 1 107 ? -23.075 2.637 -7.793 1.00 33.39 105 TRP A N 1
ATOM 808 C CA . TRP A 1 107 ? -22.559 3.513 -8.823 1.00 32.93 105 TRP A CA 1
ATOM 809 C C . TRP A 1 107 ? -23.700 4.361 -9.389 1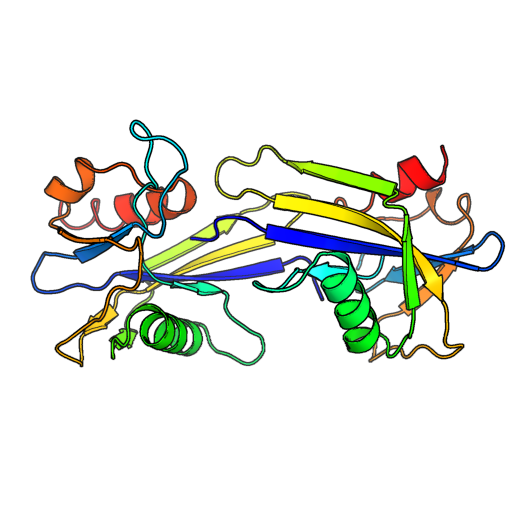.00 36.64 105 TRP A C 1
ATOM 810 O O . TRP A 1 107 ? -24.627 3.850 -10.035 1.00 34.36 105 TRP A O 1
ATOM 821 N N . LEU A 1 108 ? -23.630 5.661 -9.130 1.00 35.82 106 LEU A N 1
ATOM 822 C CA . LEU A 1 108 ? -24.730 6.566 -9.446 1.00 35.90 106 LEU A CA 1
ATOM 823 C C . LEU A 1 108 ? -24.251 7.776 -10.216 1.00 36.78 106 LEU A C 1
ATOM 824 O O . LEU A 1 108 ? -23.151 8.279 -9.981 1.00 37.96 106 LEU A O 1
ATOM 829 N N . SER A 1 109 ? -25.097 8.238 -11.131 1.00 36.68 107 SER A N 1
ATOM 830 C CA . SER A 1 109 ? -24.885 9.480 -11.855 1.00 35.67 107 SER A CA 1
ATOM 831 C C . SER A 1 109 ? -25.322 10.631 -10.955 1.00 36.30 107 SER A C 1
ATOM 832 O O . SER A 1 109 ? -25.991 10.401 -9.951 1.00 31.39 107 SER A O 1
ATOM 835 N N . THR A 1 110 ? -24.961 11.861 -11.324 1.00 40.09 108 THR A N 1
ATOM 836 C CA . THR A 1 110 ? -25.294 13.053 -10.529 1.00 40.20 108 THR A CA 1
ATOM 837 C C . THR A 1 110 ? -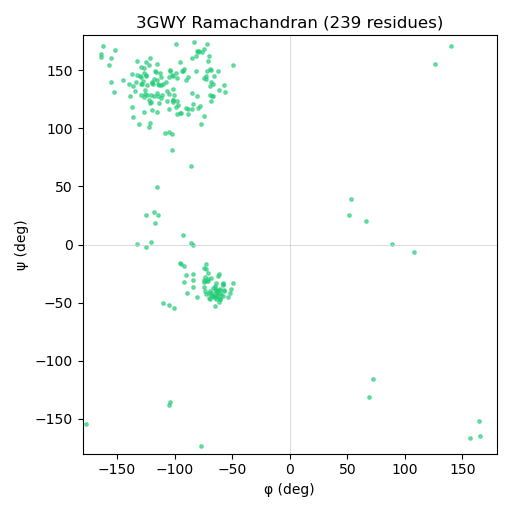26.793 13.240 -10.272 1.00 42.88 108 THR A C 1
ATOM 838 O O . THR A 1 110 ? -27.180 13.622 -9.165 1.00 46.29 108 THR A O 1
ATOM 842 N N . ARG A 1 111 ? -27.627 12.961 -11.279 1.00 44.60 109 ARG A N 1
ATOM 843 C CA A ARG A 1 111 ? -29.075 13.140 -11.142 0.50 43.66 109 ARG A CA 1
ATOM 844 C CA B ARG A 1 111 ? -29.079 13.132 -11.161 0.50 44.14 109 ARG A CA 1
ATOM 845 C C . ARG A 1 111 ? -29.717 12.040 -10.300 1.00 44.00 109 ARG A C 1
ATOM 846 O O . ARG A 1 111 ? -30.797 12.226 -9.739 1.00 41.02 109 ARG A O 1
ATOM 861 N N . GLU A 1 112 ? -29.043 10.897 -10.203 1.00 42.55 110 GLU A N 1
ATOM 862 C CA . GLU A 1 112 ? -29.455 9.864 -9.267 1.00 43.30 110 GLU A CA 1
ATOM 863 C C . GLU A 1 112 ? -29.067 10.302 -7.848 1.00 41.52 110 GLU A C 1
ATOM 864 O O . GLU A 1 112 ? -29.807 10.053 -6.900 1.00 47.26 110 GLU A O 1
ATOM 870 N N . MET A 1 113 ? -27.914 10.965 -7.731 1.00 42.09 111 MET A N 1
ATOM 871 C CA . MET A 1 113 ? -27.348 11.419 -6.444 1.00 44.67 111 MET A CA 1
ATOM 872 C C . MET A 1 113 ? -28.162 12.532 -5.772 1.00 44.47 111 MET A C 1
ATOM 873 O O . MET A 1 113 ? -28.170 12.654 -4.547 1.00 43.29 111 MET A O 1
ATOM 878 N N . ALA A 1 114 ? -28.847 13.339 -6.579 1.00 49.98 112 ALA A N 1
ATOM 879 C CA . ALA A 1 114 ? -29.601 14.495 -6.073 1.00 48.24 112 ALA A CA 1
ATOM 880 C C . ALA A 1 114 ? -30.909 14.154 -5.346 1.00 47.99 112 ALA A C 1
ATOM 881 O O . ALA A 1 114 ? -31.412 14.965 -4.571 1.00 53.22 112 ALA A O 1
ATOM 883 N N . ILE A 1 115 ? -31.456 12.962 -5.580 1.00 50.18 113 ILE A N 1
ATOM 884 C CA . ILE A 1 115 ? -32.697 12.545 -4.917 1.00 50.74 113 ILE A CA 1
ATOM 885 C C . ILE A 1 115 ? -32.442 11.905 -3.542 1.00 49.57 113 ILE A C 1
ATOM 886 O O . ILE A 1 115 ? -33.382 11.492 -2.845 1.00 47.77 113 ILE A O 1
ATOM 891 N N . LEU A 1 116 ? -31.170 11.843 -3.153 1.00 46.72 114 LEU A N 1
ATOM 892 C CA . LEU A 1 116 ? -30.734 11.007 -2.038 1.00 45.18 114 LEU A CA 1
ATOM 893 C C . LEU A 1 116 ? -30.442 11.766 -0.752 1.00 40.41 114 LEU A C 1
ATOM 894 O O . LEU A 1 116 ? -30.031 12.925 -0.788 1.00 40.38 114 LEU A O 1
ATOM 899 N N . ASP A 1 117 ? -30.653 11.092 0.380 1.00 37.66 115 ASP A N 1
ATOM 900 C CA . ASP A 1 117 ? -30.283 11.617 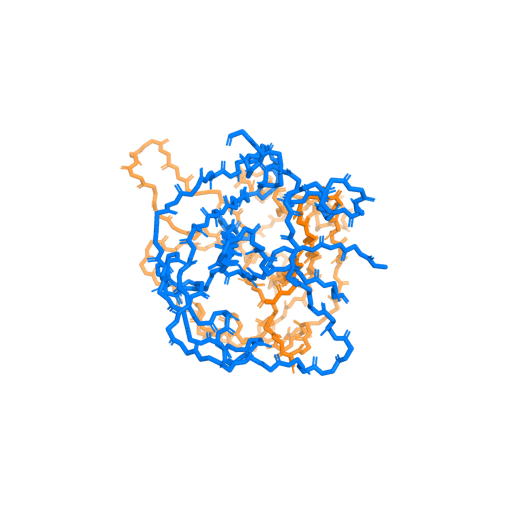1.695 1.00 38.63 115 ASP A CA 1
ATOM 901 C C . ASP A 1 117 ? -28.780 11.461 1.888 1.00 36.34 115 ASP A C 1
ATOM 902 O O . ASP A 1 117 ? -28.298 10.357 2.132 1.00 38.81 115 ASP A O 1
ATOM 907 N N . TRP A 1 118 ? -28.049 12.562 1.748 1.00 34.46 116 TRP A N 1
ATOM 908 C CA . TRP A 1 118 ? -26.598 12.578 1.914 1.00 33.37 116 TRP A CA 1
ATOM 909 C C . TRP A 1 118 ? -26.203 13.075 3.300 1.00 34.03 116 TRP A C 1
ATOM 910 O O . TRP A 1 118 ? -26.879 13.941 3.871 1.00 33.45 116 TRP A O 1
ATOM 921 N N . ALA A 1 119 ? -25.096 12.541 3.823 1.00 33.77 117 ALA A N 1
ATOM 922 C CA . ALA A 1 119 ? -24.517 13.030 5.072 1.00 32.25 117 ALA A CA 1
ATOM 923 C C . ALA A 1 119 ? -24.105 14.484 4.882 1.00 34.77 117 ALA A C 1
ATOM 924 O O . ALA A 1 119 ? -23.761 14.892 3.770 1.00 28.87 117 ALA A O 1
ATOM 926 N N . GLU A 1 120 ? -24.162 15.255 5.968 1.00 36.18 118 GLU A N 1
ATOM 927 C CA . GLU A 1 120 ? -23.960 16.708 5.936 1.00 34.36 118 GLU A CA 1
ATOM 928 C C . GLU A 1 120 ? -22.570 17.099 5.449 1.00 33.97 118 GLU A C 1
ATOM 929 O O . GLU A 1 120 ? -22.415 18.059 4.689 1.00 32.57 118 GLU A O 1
ATOM 935 N N . ALA A 1 121 ? -21.572 16.329 5.876 1.00 30.64 119 ALA A N 1
ATOM 936 C CA . ALA A 1 121 ? -20.178 16.513 5.473 1.00 29.84 119 ALA A CA 1
ATOM 937 C C . ALA A 1 121 ? -19.939 16.334 3.968 1.00 27.26 119 ALA A C 1
ATOM 938 O O . ALA A 1 121 ? -18.997 16.897 3.418 1.00 28.59 119 ALA A O 1
ATOM 940 N N . ASP A 1 122 ? -20.790 15.538 3.325 1.00 28.20 120 ASP A N 1
ATOM 941 C CA . ASP A 1 122 ? -20.625 15.159 1.923 1.00 29.03 120 ASP A CA 1
ATOM 942 C C . ASP A 1 122 ? -21.409 16.030 0.952 1.00 25.41 120 ASP A C 1
ATOM 943 O O . ASP A 1 122 ? -21.129 15.996 -0.233 1.00 28.96 120 ASP A O 1
ATOM 948 N N . LYS A 1 123 ? -22.384 16.783 1.467 1.00 28.82 121 LYS A N 1
ATOM 949 C CA A LYS A 1 123 ? -23.234 17.650 0.644 0.50 25.73 121 LYS A CA 1
ATOM 950 C CA B LYS A 1 123 ? -23.236 17.659 0.647 0.50 25.85 121 LYS A CA 1
ATOM 951 C C . LYS A 1 123 ? -22.459 18.644 -0.239 1.00 29.57 121 LYS A C 1
ATOM 952 O O . LYS A 1 123 ? -22.795 18.789 -1.410 1.00 34.39 121 LYS A O 1
ATOM 963 N N . PRO A 1 124 ? -21.408 19.336 0.312 1.00 29.62 122 PRO A N 1
ATOM 964 C CA . PRO A 1 124 ? -20.605 20.176 -0.587 1.00 27.26 122 PRO A CA 1
ATOM 965 C C . PRO A 1 124 ? -19.947 19.462 -1.772 1.00 32.26 122 PRO A C 1
ATOM 966 O O . PRO A 1 124 ? -19.792 20.058 -2.846 1.00 28.69 122 PRO A O 1
ATOM 970 N N . ILE A 1 125 ? -19.535 18.214 -1.569 1.00 30.34 123 ILE A N 1
ATOM 971 C CA . ILE A 1 125 ? -18.996 17.404 -2.658 1.00 31.69 123 ILE A CA 1
ATOM 972 C C . ILE A 1 125 ? -20.072 17.092 -3.714 1.00 32.23 123 ILE A C 1
ATOM 973 O O . ILE A 1 125 ? -19.801 17.211 -4.910 1.00 35.23 123 ILE A O 1
ATOM 978 N N . VAL A 1 126 ? -21.277 16.714 -3.265 1.00 34.19 124 VAL A N 1
ATOM 979 C CA . VAL A 1 126 ? -22.407 16.402 -4.167 1.00 35.39 124 VAL A CA 1
ATOM 980 C C . VAL A 1 126 ? -22.816 17.634 -4.977 1.00 38.68 124 VAL A C 1
ATOM 981 O O . VAL A 1 126 ? -23.027 17.552 -6.198 1.00 39.23 124 VAL A O 1
ATOM 985 N N . ARG A 1 127 ? -22.897 18.767 -4.279 1.00 36.00 125 ARG A N 1
ATOM 986 C CA . ARG A 1 127 ? -23.162 20.076 -4.863 1.00 40.52 125 ARG A CA 1
ATOM 987 C C . ARG A 1 127 ? -22.112 20.432 -5.928 1.00 41.65 125 ARG A C 1
ATOM 988 O O . ARG A 1 127 ? -22.463 20.897 -7.008 1.00 45.35 125 ARG A O 1
ATOM 996 N N . LYS A 1 128 ? -20.837 20.177 -5.627 1.00 46.52 126 LYS A N 1
ATOM 997 C CA . LYS A 1 128 ? -19.719 20.470 -6.541 1.00 44.97 126 LYS A CA 1
ATOM 998 C C . LYS A 1 128 ? -19.668 19.562 -7.769 1.00 48.15 126 LYS A C 1
ATOM 999 O O . LYS A 1 128 ? -19.479 20.051 -8.887 1.00 53.32 126 LYS A O 1
ATOM 1005 N N . ILE A 1 129 ? -19.821 18.252 -7.555 1.00 43.32 127 ILE A N 1
ATOM 1006 C CA . ILE A 1 129 ? -19.917 17.253 -8.636 1.00 41.52 127 ILE A CA 1
ATOM 1007 C C . ILE A 1 129 ? -20.946 17.643 -9.717 1.00 43.64 127 ILE A C 1
ATOM 1008 O O . ILE A 1 129 ? -20.750 17.355 -10.900 1.00 49.29 127 ILE A O 1
ATOM 1013 N N . SER A 1 130 ? -22.021 18.323 -9.317 1.00 50.22 128 SER A N 1
ATOM 1014 C CA . SER A 1 130 ? -22.959 18.903 -10.284 1.00 55.27 128 SER A CA 1
ATOM 1015 C C . SER A 1 130 ? -22.376 20.089 -11.077 1.00 61.30 128 SER A C 1
ATOM 1016 O O . SER A 1 130 ? -22.514 20.146 -12.303 1.00 62.24 128 SER A O 1
ATOM 1019 N N . GLU A 1 131 ? -21.728 21.025 -10.382 1.00 65.19 129 GLU A N 1
ATOM 1020 C CA . GLU A 1 131 ? -21.126 22.197 -11.031 1.00 70.35 129 GLU A CA 1
ATOM 1021 C C . GLU A 1 131 ? -19.677 21.954 -11.474 1.00 71.86 129 GLU A C 1
ATOM 1022 O O . GLU A 1 131 ? -19.287 20.831 -11.805 1.00 72.99 129 GLU A O 1
ATOM 1028 N N . SER B 1 2 ? -13.283 4.773 7.337 1.00 53.46 0 SER B N 1
ATOM 1029 C CA . SER B 1 2 ? -13.796 4.813 8.735 1.00 55.92 0 SER B CA 1
ATOM 1030 C C . SER B 1 2 ? -14.913 5.849 8.897 1.00 57.30 0 SER B C 1
ATOM 1031 O O . SER B 1 2 ? -15.105 6.706 8.030 1.00 57.82 0 SER B O 1
ATOM 1034 N N . LEU B 1 3 ? -15.655 5.744 9.999 1.00 57.14 1 LEU B N 1
ATOM 1035 C CA . LEU B 1 3 ? -16.742 6.673 10.325 1.00 57.69 1 LEU B CA 1
ATOM 1036 C C . LEU B 1 3 ? -16.164 8.039 10.663 1.00 56.53 1 LEU B C 1
ATOM 1037 O O . LEU B 1 3 ? -15.037 8.133 11.149 1.00 57.25 1 LEU B O 1
ATOM 1042 N N . LYS B 1 4 ? -16.936 9.092 10.412 1.00 52.72 2 LYS B N 1
ATOM 1043 C CA . LYS B 1 4 ? -16.551 10.440 10.826 1.00 52.21 2 LYS B CA 1
ATOM 1044 C C . LYS B 1 4 ? -16.979 10.718 12.276 1.00 50.53 2 LYS B C 1
ATOM 1045 O O . LYS B 1 4 ? -17.856 11.549 12.541 1.00 47.23 2 LYS B O 1
ATOM 1051 N N . SER B 1 5 ? -16.341 10.007 13.204 1.00 50.08 3 SER B N 1
ATOM 1052 C CA . SER B 1 5 ? -16.624 10.122 14.630 1.00 50.00 3 SER B CA 1
ATOM 1053 C C . SER B 1 5 ? -15.388 9.755 15.442 1.00 47.45 3 SER B C 1
ATOM 1054 O O . SER B 1 5 ? -14.776 8.709 15.208 1.00 47.61 3 SER B O 1
ATOM 1057 N N . ILE B 1 6 ? -15.033 10.604 16.403 1.00 42.39 4 ILE B N 1
ATOM 1058 C CA . ILE B 1 6 ? -13.820 10.390 17.186 1.00 45.41 4 ILE B CA 1
ATOM 1059 C C . ILE B 1 6 ? -14.072 10.430 18.708 1.00 42.22 4 ILE B C 1
ATOM 1060 O O . ILE B 1 6 ? -14.889 11.221 19.199 1.00 35.69 4 ILE B O 1
ATOM 1065 N N . GLU B 1 7 ? -13.396 9.543 19.439 1.00 37.40 5 GLU B N 1
ATOM 1066 C CA . GLU B 1 7 ? -13.417 9.583 20.903 1.00 38.50 5 GLU B CA 1
ATOM 1067 C C . GLU B 1 7 ? -12.054 9.992 21.441 1.00 36.80 5 GLU B C 1
ATOM 1068 O O . GLU B 1 7 ? -11.018 9.429 21.061 1.00 32.62 5 GLU B O 1
ATOM 1074 N N . VAL B 1 8 ? -12.078 10.999 22.309 1.00 32.73 6 VAL B N 1
ATOM 1075 C CA . VAL B 1 8 ? -10.885 11.587 22.905 1.00 33.33 6 VAL B CA 1
ATOM 1076 C C . VAL B 1 8 ? -10.901 11.309 24.416 1.00 31.82 6 VAL B C 1
ATOM 1077 O O . VAL B 1 8 ? -11.948 11.407 25.059 1.00 30.02 6 VAL B O 1
ATOM 1081 N N . VAL B 1 9 ? -9.747 10.957 24.975 1.00 29.98 7 VAL B N 1
ATOM 1082 C CA . VAL B 1 9 ? -9.594 10.833 26.429 1.00 26.87 7 VAL B CA 1
ATOM 1083 C C . VAL B 1 9 ? -8.595 11.855 26.978 1.00 31.19 7 VAL B C 1
ATOM 1084 O O . VAL B 1 9 ? -7.655 12.258 26.290 1.00 34.22 7 VAL B O 1
ATOM 1088 N N . ALA B 1 10 ? -8.818 12.289 28.213 1.00 28.47 8 ALA B N 1
ATOM 1089 C CA . ALA B 1 10 ? -7.940 13.259 28.861 1.00 30.93 8 ALA B CA 1
ATOM 1090 C C . ALA B 1 10 ? -7.696 12.797 30.287 1.00 27.92 8 ALA B C 1
ATOM 1091 O O . ALA B 1 10 ? -8.626 12.341 30.958 1.00 22.52 8 ALA B O 1
ATOM 1093 N N . ALA B 1 11 ? -6.442 12.891 30.726 1.00 30.19 9 ALA B N 1
ATOM 1094 C CA . ALA B 1 11 ? -6.036 12.502 32.080 1.00 29.97 9 ALA B CA 1
ATOM 1095 C C . ALA B 1 11 ? -5.884 13.719 32.966 1.00 30.66 9 ALA B C 1
ATOM 1096 O O . ALA B 1 11 ? -5.142 14.645 32.640 1.00 32.49 9 ALA B O 1
ATOM 1098 N N . VAL B 1 12 ? -6.599 13.707 34.087 1.00 27.19 10 VAL B N 1
ATOM 1099 C CA . VAL B 1 12 ? -6.420 14.700 35.130 1.00 29.89 10 VAL B CA 1
ATOM 1100 C C . VAL B 1 12 ? -5.607 14.029 36.229 1.00 26.67 10 VAL B C 1
ATOM 1101 O O . VAL B 1 12 ? -6.140 13.318 37.085 1.00 31.06 10 VAL B O 1
ATOM 1105 N N . ILE B 1 13 ? -4.301 14.243 36.169 1.00 27.75 11 ILE B N 1
ATOM 1106 C CA . ILE B 1 13 ? -3.358 13.592 37.058 1.00 27.20 11 ILE B CA 1
ATOM 1107 C C . ILE B 1 13 ? -3.180 14.472 38.298 1.00 29.16 11 ILE B C 1
ATOM 1108 O O . ILE B 1 13 ? -2.726 15.617 38.195 1.00 29.20 11 ILE B O 1
ATOM 1113 N N . ARG B 1 14 ? -3.558 13.920 39.452 1.00 29.35 12 ARG B N 1
ATOM 1114 C CA A ARG B 1 14 ? -3.552 14.655 40.717 0.50 32.93 12 ARG B CA 1
ATOM 1115 C CA B ARG B 1 14 ? -3.564 14.646 40.725 0.50 33.24 12 ARG B CA 1
ATOM 1116 C C . ARG B 1 14 ? -2.469 14.127 41.651 1.00 35.05 12 ARG B C 1
ATOM 1117 O O . ARG B 1 14 ? -2.288 12.918 41.784 1.00 34.00 12 ARG B O 1
ATOM 1132 N N . LEU B 1 15 ? -1.744 15.051 42.275 1.00 35.59 13 LEU B N 1
ATOM 1133 C CA . LEU B 1 15 ? -0.796 14.738 43.338 1.00 40.39 13 LEU B CA 1
ATOM 1134 C C . LEU B 1 15 ? -1.000 15.771 44.434 1.00 41.85 13 LEU B C 1
ATOM 1135 O O . LEU B 1 15 ? -0.679 16.948 44.254 1.00 40.37 13 LEU B O 1
ATOM 1140 N N . GLY B 1 16 ? -1.556 15.326 45.559 1.00 47.14 14 GLY B N 1
ATOM 1141 C CA . GLY B 1 16 ? -1.926 16.225 46.643 1.00 45.55 14 GLY B CA 1
ATOM 1142 C C . GLY B 1 16 ? -3.142 17.020 46.235 1.00 46.85 14 GLY B C 1
ATOM 1143 O O . GLY B 1 16 ? -4.211 16.448 46.022 1.00 46.94 14 GLY B O 1
ATOM 1144 N N . GLU B 1 17 ? -2.972 18.338 46.122 1.00 45.22 15 GLU B N 1
ATOM 1145 C CA . GLU B 1 17 ? -3.994 19.225 45.557 1.00 49.96 15 GLU B CA 1
ATOM 1146 C C . GLU B 1 17 ? -3.515 19.924 44.284 1.00 44.03 15 GLU B C 1
ATOM 1147 O O . GLU B 1 17 ? -4.089 20.931 43.870 1.00 44.79 15 GLU B O 1
ATOM 1153 N N . LYS B 1 18 ? -2.464 19.378 43.675 1.00 39.01 16 LYS B N 1
ATOM 1154 C CA . LYS B 1 18 ? -1.924 19.888 42.419 1.00 37.91 16 LYS B CA 1
ATOM 1155 C C . LYS B 1 18 ? -2.333 18.973 41.277 1.00 31.56 16 LYS B C 1
ATOM 1156 O O . LYS B 1 18 ? -2.481 17.767 41.472 1.00 29.55 16 LYS B O 1
ATOM 1162 N N . TYR B 1 19 ? -2.488 19.545 40.086 1.00 28.27 17 TYR B N 1
ATOM 1163 C CA . TYR B 1 19 ? -2.810 18.760 38.888 1.00 28.50 17 TYR B CA 1
ATOM 1164 C C . TYR B 1 19 ? -1.801 19.005 37.784 1.00 26.80 17 TYR B C 1
ATOM 1165 O O . TYR B 1 19 ? -1.298 20.121 37.636 1.00 24.76 17 TYR B O 1
ATOM 1174 N N . LEU B 1 20 ? -1.513 17.972 36.999 1.00 24.83 18 LEU B N 1
ATOM 1175 C CA . LEU B 1 20 ? -0.556 18.111 35.908 1.00 27.85 18 LEU B CA 1
ATOM 1176 C C . LEU B 1 20 ? -1.179 18.776 34.682 1.00 29.39 18 LEU B C 1
ATOM 1177 O O . LEU B 1 20 ? -2.099 18.245 34.074 1.00 29.92 18 LEU B O 1
ATOM 1182 N N . CYS B 1 21 ? -0.648 19.939 34.334 1.00 28.80 19 CYS B N 1
ATOM 1183 C CA . CYS B 1 21 ? -1.121 20.735 33.210 1.00 32.16 19 CYS B CA 1
ATOM 1184 C C . CYS B 1 21 ? -0.017 20.781 32.165 1.00 33.89 19 CYS B C 1
ATOM 1185 O O . CYS B 1 21 ? 1.118 21.113 32.501 1.00 31.03 19 CYS B O 1
ATOM 1188 N N . VAL B 1 22 ? -0.327 20.443 30.910 1.00 30.18 20 VAL B N 1
ATOM 1189 C CA . VAL B 1 22 ? 0.716 20.376 29.863 1.00 27.73 20 VAL B CA 1
ATOM 1190 C C . VAL B 1 22 ? 0.547 21.398 28.729 1.00 30.80 20 VAL B C 1
ATOM 1191 O O . VAL B 1 22 ? -0.549 21.869 28.452 1.00 31.90 20 VAL B O 1
ATOM 1195 N N . GLN B 1 23 ? 1.655 21.733 28.083 1.00 32.26 21 GLN B N 1
ATOM 1196 C CA . GLN B 1 23 ? 1.657 22.664 26.967 1.00 36.12 21 GLN B CA 1
ATOM 1197 C C . GLN B 1 23 ? 2.445 22.009 25.839 1.00 40.61 21 GLN B C 1
ATOM 1198 O O . GLN B 1 23 ? 3.674 21.963 25.885 1.00 42.65 21 GLN B O 1
ATOM 1204 N N . ARG B 1 24 ? 1.724 21.496 24.843 1.00 40.44 22 ARG B N 1
ATOM 1205 C CA . ARG B 1 24 ? 2.287 20.586 23.851 1.00 48.62 22 ARG B CA 1
ATOM 1206 C C . ARG B 1 24 ? 2.592 21.235 22.509 1.00 49.16 22 ARG B C 1
ATOM 1207 O O . ARG B 1 24 ? 1.808 21.117 21.565 1.00 57.38 22 ARG B O 1
ATOM 1215 N N . GLY B 1 25 ? 3.734 21.906 22.423 1.00 44.75 23 GLY B N 1
ATOM 1216 C CA . GLY B 1 25 ? 4.204 22.447 21.154 1.00 43.53 23 GLY B CA 1
ATOM 1217 C C . GLY B 1 25 ? 4.835 23.816 21.257 1.00 43.56 23 GLY B C 1
ATOM 1218 O O . GLY B 1 25 ? 4.762 24.469 22.300 1.00 40.17 23 GLY B O 1
ATOM 1219 N N . GLN B 1 26 ? 5.446 24.237 20.150 1.00 48.41 24 GLN B N 1
ATOM 1220 C CA . GLN B 1 26 ? 6.057 25.557 19.986 1.00 50.82 24 GLN B CA 1
ATOM 1221 C C . GLN B 1 26 ? 5.461 26.195 18.741 1.00 48.43 24 GLN B C 1
ATOM 1222 O O . GLN B 1 26 ? 5.371 25.542 17.697 1.00 48.03 24 GLN B O 1
ATOM 1228 N N . THR B 1 27 ? 5.057 27.460 18.845 1.00 46.46 25 THR B N 1
ATOM 1229 C CA . THR B 1 27 ? 4.616 28.215 17.669 1.00 48.32 25 THR B CA 1
ATOM 1230 C C . THR B 1 27 ? 5.808 28.810 16.908 1.00 52.28 25 THR B C 1
ATOM 1231 O O . THR B 1 27 ? 6.956 28.725 17.354 1.00 53.22 25 THR B O 1
ATOM 1235 N N . LYS B 1 28 ? 5.523 29.415 15.759 1.00 57.45 26 LYS B N 1
ATOM 1236 C CA . LYS B 1 28 ? 6.550 30.058 14.947 1.00 60.12 26 LYS B CA 1
ATOM 1237 C C . LYS B 1 28 ? 7.008 31.384 15.560 1.00 57.84 26 LYS B C 1
ATOM 1238 O O . LYS B 1 28 ? 8.164 31.785 15.401 1.00 55.62 26 LYS B O 1
ATOM 1244 N N . PHE B 1 29 ? 6.094 32.046 16.268 1.00 56.51 27 PHE B N 1
ATOM 1245 C CA . PHE B 1 29 ? 6.310 33.406 16.753 1.00 54.83 27 PHE B CA 1
ATOM 1246 C C . PHE B 1 29 ? 6.892 33.434 18.163 1.00 52.86 27 PHE B C 1
ATOM 1247 O O . PHE B 1 29 ? 6.630 32.551 18.981 1.00 54.53 27 PHE B O 1
ATOM 1255 N N . SER B 1 30 ? 7.680 34.465 18.446 1.00 49.32 28 SER B N 1
ATOM 1256 C CA . SER B 1 30 ? 8.278 34.630 19.763 1.00 45.88 28 SER B CA 1
ATOM 1257 C C . SER B 1 30 ? 7.327 35.323 20.748 1.00 45.46 28 SER B C 1
ATOM 1258 O O . SER B 1 30 ? 7.678 35.537 21.908 1.00 43.46 28 SER B O 1
ATOM 1261 N N . TYR B 1 31 ? 6.135 35.676 20.268 1.00 45.75 29 TYR B N 1
ATOM 1262 C CA . TYR B 1 31 ? 5.124 36.364 21.062 1.00 43.89 29 TYR B CA 1
ATOM 1263 C C . TYR B 1 31 ? 3.820 35.557 21.161 1.00 39.79 29 TYR B C 1
ATOM 1264 O O . TYR B 1 31 ? 2.840 36.018 21.756 1.00 33.89 29 TYR B O 1
ATOM 1273 N N . THR B 1 32 ? 3.806 34.365 20.562 1.00 37.23 30 THR B N 1
ATOM 1274 C CA . THR B 1 32 ? 2.690 33.419 20.738 1.00 38.73 30 THR B CA 1
ATOM 1275 C C . THR B 1 32 ? 3.178 32.094 21.325 1.00 39.47 30 THR B C 1
ATOM 1276 O O . THR B 1 32 ? 4.371 31.786 21.275 1.00 36.19 30 THR B O 1
ATOM 1280 N N . SER B 1 33 ? 2.252 31.330 21.904 1.00 35.15 31 SER B N 1
ATOM 1281 C CA . SER B 1 33 ? 2.563 30.018 22.482 1.00 33.95 31 SER B CA 1
ATOM 1282 C C . SER B 1 33 ? 1.318 29.146 22.511 1.00 32.16 31 SER B C 1
ATOM 1283 O O . SER B 1 33 ? 0.201 29.646 22.434 1.00 32.33 31 SER B O 1
ATOM 1286 N N . PHE B 1 34 ? 1.517 27.840 22.619 1.00 33.38 32 PHE B N 1
ATOM 1287 C CA . PHE B 1 34 ? 0.406 26.918 22.781 1.00 36.27 32 PHE B CA 1
ATOM 1288 C C . PHE B 1 34 ? -0.289 27.159 24.123 1.00 36.08 32 PHE B C 1
ATOM 1289 O O . PHE B 1 34 ? 0.364 27.503 25.112 1.00 32.68 32 PHE B O 1
ATOM 1297 N N . ARG B 1 35 ? -1.607 26.979 24.144 1.00 34.07 33 ARG B N 1
ATOM 1298 C CA . ARG B 1 35 ? -2.375 26.969 25.393 1.00 32.11 33 ARG B CA 1
ATOM 1299 C C . ARG B 1 35 ? -2.171 25.679 26.180 1.00 32.01 33 ARG B C 1
ATOM 1300 O O . ARG B 1 35 ? -1.608 24.710 25.676 1.00 29.93 33 ARG B O 1
ATOM 1308 N N . TYR B 1 36 ? -2.626 25.678 27.426 1.00 33.78 34 TYR B N 1
ATOM 1309 C CA . TYR B 1 36 ? -2.494 24.509 28.270 1.00 30.83 34 TYR B CA 1
ATOM 1310 C C . TYR B 1 36 ? -3.637 23.535 28.043 1.00 24.17 34 TYR B C 1
ATOM 1311 O O . TYR B 1 36 ? -4.674 23.896 27.494 1.00 28.81 34 TYR B O 1
ATOM 1320 N N . GLU B 1 37 ? -3.408 22.288 28.438 1.00 29.16 35 GLU B N 1
ATOM 1321 C CA . GLU B 1 37 ? -4.342 21.203 28.207 1.00 23.21 35 GLU B CA 1
ATOM 1322 C C . GLU B 1 37 ? -4.013 20.054 29.139 1.00 24.25 35 GLU B C 1
ATOM 1323 O O . GLU B 1 37 ? -2.977 20.067 29.808 1.00 25.20 35 GLU B O 1
ATOM 1329 N N . PHE B 1 38 ? -4.892 19.058 29.183 1.00 20.73 36 PHE B N 1
ATOM 1330 C CA . PHE B 1 38 ? -4.633 17.864 29.983 1.00 25.40 36 PHE B CA 1
ATOM 1331 C C . PHE B 1 38 ? -4.085 16.812 29.047 1.00 30.90 36 PHE B C 1
ATOM 1332 O O . PHE B 1 38 ? -4.478 16.775 27.875 1.00 29.73 36 PHE B O 1
ATOM 1340 N N . PRO B 1 39 ? -3.130 15.993 29.529 1.00 30.27 37 PRO B N 1
ATOM 1341 C CA . PRO B 1 39 ? -2.563 15.017 28.616 1.00 31.28 37 PRO B CA 1
ATOM 1342 C C . PRO B 1 39 ? -3.579 13.933 28.227 1.00 35.86 37 PRO B C 1
ATOM 1343 O O . PRO B 1 39 ? -4.492 13.621 29.001 1.00 33.05 37 PRO B O 1
ATOM 1347 N N . GLY B 1 40 ? -3.418 13.395 27.023 1.00 34.45 38 GLY B N 1
ATOM 1348 C CA . GLY B 1 40 ? -4.326 12.396 26.480 1.00 33.29 38 GLY B CA 1
ATOM 1349 C C . GLY B 1 40 ? -4.249 12.392 24.967 1.00 36.21 38 GLY B C 1
ATOM 1350 O O . GLY B 1 40 ? -3.320 12.963 24.380 1.00 36.53 38 GLY B O 1
ATOM 1351 N N . GLY B 1 41 ? -5.218 11.730 24.341 1.00 29.25 39 GLY B N 1
ATOM 1352 C CA . GLY B 1 41 ? -5.299 11.621 22.898 1.00 32.90 39 GLY B CA 1
ATOM 1353 C C . GLY B 1 41 ? -6.544 10.870 22.461 1.00 37.68 39 GLY B C 1
ATOM 1354 O O . GLY B 1 41 ? -7.542 10.832 23.184 1.00 36.92 39 GLY B O 1
ATOM 1355 N N . LYS B 1 42 ? -6.476 10.269 21.276 1.00 37.16 40 LYS B N 1
ATOM 1356 C CA . LYS B 1 42 ? -7.598 9.540 20.683 1.00 36.69 40 LYS B CA 1
ATOM 1357 C C . LYS B 1 42 ? -7.723 8.134 21.236 1.00 33.19 40 LYS B C 1
ATOM 1358 O O . LYS B 1 42 ? -6.728 7.502 21.588 1.00 41.04 40 LYS B O 1
ATOM 1364 N N . VAL B 1 43 ? -8.951 7.638 21.282 1.00 34.28 41 VAL B N 1
ATOM 1365 C CA . VAL B 1 43 ? -9.203 6.226 21.533 1.00 33.63 41 VAL B CA 1
ATOM 1366 C C . VAL B 1 43 ? -9.188 5.466 20.201 1.00 39.63 41 VAL B C 1
ATOM 1367 O O . VAL B 1 43 ? -10.016 5.719 19.315 1.00 39.54 41 VAL B O 1
ATOM 1371 N N . GLU B 1 44 ? -8.241 4.545 20.060 1.00 39.06 42 GLU B N 1
ATOM 1372 C CA . GLU B 1 44 ? -8.165 3.703 18.867 1.00 49.15 42 GLU B CA 1
ATOM 1373 C C . GLU B 1 44 ? -9.152 2.537 18.982 1.00 51.76 42 GLU B C 1
ATOM 1374 O O . GLU B 1 44 ? -9.638 2.237 20.076 1.00 50.05 42 GLU B O 1
ATOM 1380 N N . GLU B 1 45 ? -9.467 1.903 17.853 1.00 56.35 43 GLU B N 1
ATOM 1381 C CA . GLU B 1 45 ? -10.477 0.838 17.821 1.00 55.95 43 GLU B CA 1
ATOM 1382 C C . GLU B 1 45 ? -10.036 -0.430 18.544 1.00 55.34 43 GLU B C 1
ATOM 1383 O O . GLU B 1 45 ? -8.890 -0.869 18.412 1.00 53.07 43 GLU B O 1
ATOM 1389 N N . GLY B 1 46 ? -10.952 -0.994 19.328 1.00 54.49 44 GLY B N 1
ATOM 1390 C CA . GLY B 1 46 ? -10.669 -2.196 20.113 1.00 53.75 44 GLY B CA 1
ATOM 1391 C C . GLY B 1 46 ? -10.095 -1.909 21.489 1.00 52.67 44 GLY B C 1
ATOM 1392 O O . GLY B 1 46 ? -9.797 -2.839 22.244 1.00 52.16 44 GLY B O 1
ATOM 1393 N N . GLU B 1 47 ? -9.933 -0.620 21.802 1.00 46.82 45 GLU B N 1
ATOM 1394 C CA . GLU B 1 47 ? -9.451 -0.164 23.103 1.00 43.81 45 GLU B CA 1
ATOM 1395 C C . GLU B 1 47 ? -10.618 0.320 23.945 1.00 40.11 45 GLU B C 1
ATOM 1396 O O . GLU B 1 47 ? -11.566 0.901 23.419 1.00 38.82 45 GLU B O 1
ATOM 1402 N N . SER B 1 48 ? -10.544 0.091 25.254 1.00 39.95 46 SER B N 1
ATOM 1403 C CA . SER B 1 48 ? -11.433 0.768 26.195 1.00 39.66 46 SER B CA 1
ATOM 1404 C C . SER B 1 48 ? -10.904 2.183 26.437 1.00 35.82 46 SER B C 1
ATOM 1405 O O . SER B 1 48 ? -9.765 2.492 26.068 1.00 37.39 46 SER B O 1
ATOM 1408 N N . LEU B 1 49 ? -11.728 3.037 27.042 1.00 36.81 47 LEU B N 1
ATOM 1409 C CA . LEU B 1 49 ? -11.359 4.439 27.289 1.00 37.18 47 LEU B CA 1
ATOM 1410 C C . LEU B 1 49 ? -10.172 4.587 28.245 1.00 37.92 47 LEU B C 1
ATOM 1411 O O . LEU B 1 49 ? -9.304 5.446 28.042 1.00 39.98 47 LEU B O 1
ATOM 1416 N N . GLN B 1 50 ? -10.145 3.738 29.270 1.00 36.23 48 GLN B N 1
ATOM 1417 C CA . GLN B 1 50 ? -9.099 3.739 30.282 1.00 38.21 48 GLN B CA 1
ATOM 1418 C C . GLN B 1 50 ? -7.752 3.239 29.750 1.00 40.17 48 GLN B C 1
ATOM 1419 O O . GLN B 1 50 ? -6.712 3.813 30.067 1.00 40.23 48 GLN B O 1
ATOM 1425 N N . GLU B 1 51 ? -7.777 2.184 28.937 1.00 39.59 49 GLU B N 1
ATOM 1426 C CA . GLU B 1 51 ? -6.544 1.617 28.384 1.00 42.71 49 GLU B CA 1
ATOM 1427 C C . GLU B 1 51 ? -5.932 2.480 27.281 1.00 38.13 49 GLU B C 1
ATOM 1428 O O . GLU B 1 51 ? -4.721 2.453 27.079 1.00 37.35 49 GLU B O 1
ATOM 1434 N N . ALA B 1 52 ? -6.778 3.238 26.585 1.00 36.41 50 ALA B N 1
ATOM 1435 C CA . ALA B 1 52 ? -6.340 4.215 25.594 1.00 30.83 50 ALA B CA 1
ATOM 1436 C C . ALA B 1 52 ? -5.639 5.376 26.284 1.00 28.81 50 ALA B C 1
ATOM 1437 O O . ALA B 1 52 ? -4.625 5.866 25.8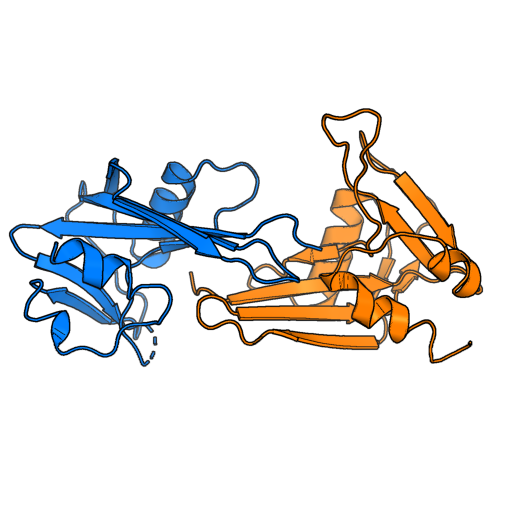04 1.00 28.44 50 ALA B O 1
ATOM 1439 N N . LEU B 1 53 ? -6.185 5.790 27.423 1.00 28.09 51 LEU B N 1
ATOM 1440 C CA . LEU B 1 53 ? -5.607 6.862 28.216 1.00 31.88 51 LEU B CA 1
ATOM 1441 C C . LEU B 1 53 ? -4.243 6.458 28.763 1.00 32.74 51 LEU B C 1
ATOM 1442 O O . LEU B 1 53 ? -3.270 7.167 28.544 1.00 36.45 51 LEU B O 1
ATOM 1447 N N . GLN B 1 54 ? -4.188 5.308 29.430 1.00 34.66 52 GLN B N 1
ATOM 1448 C CA . GLN B 1 54 ? -2.951 4.754 29.980 1.00 44.75 52 GLN B CA 1
ATOM 1449 C C . GLN B 1 54 ? -1.843 4.621 28.931 1.00 44.95 52 GLN B C 1
ATOM 1450 O O . GLN B 1 54 ? -0.699 5.002 29.189 1.00 47.79 52 GLN B O 1
ATOM 1456 N N . ARG B 1 55 ? -2.194 4.104 27.753 1.00 40.06 53 ARG B N 1
ATOM 1457 C CA . ARG B 1 55 ? -1.263 4.016 26.622 1.00 40.87 53 ARG B CA 1
ATOM 1458 C C . ARG B 1 55 ? -0.760 5.389 26.169 1.00 38.63 53 ARG B C 1
ATOM 1459 O O . ARG B 1 55 ? 0.445 5.579 25.975 1.00 38.06 53 ARG B O 1
ATOM 1467 N N . GLU B 1 56 ? -1.678 6.342 26.018 1.00 34.03 54 GLU B N 1
ATOM 1468 C CA . GLU B 1 56 ? -1.328 7.671 25.513 1.00 37.41 54 GLU B CA 1
ATOM 1469 C C . GLU B 1 56 ? -0.397 8.440 26.459 1.00 38.01 54 GLU B C 1
ATOM 1470 O O . GLU B 1 56 ? 0.511 9.147 26.011 1.00 38.79 54 GLU B O 1
ATOM 1476 N N . ILE B 1 57 ? -0.622 8.287 27.761 1.00 34.25 55 ILE B N 1
ATOM 1477 C CA . ILE B 1 57 ? 0.231 8.906 28.781 1.00 34.79 55 ILE B CA 1
ATOM 1478 C C . ILE B 1 57 ? 1.637 8.273 28.762 1.00 34.36 55 ILE B C 1
ATOM 1479 O O . ILE B 1 57 ? 2.650 8.970 28.851 1.00 36.70 55 ILE B O 1
ATOM 1484 N N . MET B 1 58 ? 1.678 6.950 28.624 1.00 32.79 56 MET B N 1
ATOM 1485 C CA . MET B 1 58 ? 2.930 6.203 28.507 1.00 34.48 56 MET B CA 1
ATOM 1486 C C . MET B 1 58 ? 3.753 6.520 27.253 1.00 39.02 56 MET B C 1
ATOM 1487 O O . MET B 1 58 ? 4.983 6.473 27.298 1.00 35.72 56 MET B O 1
ATOM 1492 N N . GLU B 1 59 ? 3.085 6.836 26.140 1.00 44.26 57 GLU B N 1
ATOM 1493 C CA . GLU B 1 59 ? 3.796 7.092 24.882 1.00 47.60 57 GLU B CA 1
ATOM 1494 C C . GLU B 1 59 ? 4.306 8.529 24.744 1.00 44.80 57 GLU B C 1
ATOM 1495 O O . GLU B 1 59 ? 5.388 8.741 24.199 1.00 46.82 57 GLU B O 1
ATOM 1501 N N . GLU B 1 60 ? 3.543 9.505 25.238 1.00 45.08 58 GLU B N 1
ATOM 1502 C CA . GLU B 1 60 ? 3.985 10.899 25.221 1.00 45.42 58 GLU B CA 1
ATOM 1503 C C . GLU B 1 60 ? 4.889 11.284 26.399 1.00 42.98 58 GLU B C 1
ATOM 1504 O O . GLU B 1 60 ? 5.756 12.144 26.243 1.00 43.50 58 GLU B O 1
ATOM 1510 N N . MET B 1 61 ? 4.705 10.654 27.561 1.00 37.35 59 MET B N 1
ATOM 1511 C CA . MET B 1 61 ? 5.390 11.115 28.771 1.00 38.15 59 MET B CA 1
ATOM 1512 C C . MET B 1 61 ? 6.226 10.083 29.515 1.00 39.07 59 MET B C 1
ATOM 1513 O O . MET B 1 61 ? 6.856 10.432 30.512 1.00 42.57 59 MET B O 1
ATOM 1518 N N . ASP B 1 62 ? 6.235 8.834 29.040 1.00 38.57 60 ASP B N 1
ATOM 1519 C CA . ASP B 1 62 ? 6.840 7.688 29.753 1.00 43.99 60 ASP B CA 1
ATOM 1520 C C . ASP B 1 62 ? 6.320 7.543 31.191 1.00 45.16 60 ASP B C 1
ATOM 1521 O O . ASP B 1 62 ? 7.075 7.213 32.114 1.00 44.24 60 ASP B O 1
ATOM 1526 N N . TYR B 1 63 ? 5.027 7.788 31.368 1.00 38.20 61 TYR B N 1
ATOM 1527 C CA . TYR B 1 63 ? 4.454 7.962 32.690 1.00 36.47 61 TYR B CA 1
ATOM 1528 C C . TYR B 1 63 ? 3.457 6.849 33.006 1.00 41.95 61 TYR B C 1
ATOM 1529 O O . TYR B 1 63 ? 2.409 6.728 32.360 1.00 39.95 61 TYR B O 1
ATOM 1538 N N . VAL B 1 64 ? 3.800 6.026 33.993 1.00 43.16 62 VAL B N 1
ATOM 1539 C CA . VAL B 1 64 ? 2.914 4.954 34.437 1.00 44.92 62 VAL B CA 1
ATOM 1540 C C . VAL B 1 64 ? 1.825 5.562 35.306 1.00 41.63 62 VAL B C 1
ATOM 1541 O O . VAL B 1 64 ? 2.105 6.176 36.343 1.00 43.89 62 VAL B O 1
ATOM 1545 N N . ILE B 1 65 ? 0.584 5.398 34.862 1.00 39.59 63 ILE B N 1
ATOM 1546 C CA . ILE B 1 65 ? -0.553 6.012 35.523 1.00 36.82 63 ILE B CA 1
ATOM 1547 C C . ILE B 1 65 ? -1.658 4.994 35.812 1.00 40.17 63 ILE B C 1
ATOM 1548 O O . ILE B 1 65 ? -1.753 3.977 35.126 1.00 40.85 63 ILE B O 1
ATOM 1553 N N . GLU B 1 66 ? -2.455 5.255 36.850 1.00 39.49 64 GLU B N 1
ATOM 1554 C CA . GLU B 1 66 ? -3.687 4.492 37.099 1.00 44.13 64 GLU B CA 1
ATOM 1555 C C . GLU B 1 66 ? -4.878 5.360 36.740 1.00 37.60 64 GLU B C 1
ATOM 1556 O O . GLU B 1 66 ? -5.033 6.460 37.262 1.00 36.15 64 GLU B O 1
ATOM 1562 N N . VAL B 1 67 ? -5.718 4.859 35.846 1.00 41.67 65 VAL B N 1
ATOM 1563 C CA . VAL B 1 67 ? -6.930 5.564 35.466 1.00 37.71 65 VAL B CA 1
ATOM 1564 C C . VAL B 1 67 ? -8.021 5.249 36.488 1.00 38.47 65 VAL B C 1
ATOM 1565 O O . VAL B 1 67 ? -8.365 4.084 36.700 1.00 33.64 65 VAL B O 1
ATOM 1569 N N . GLY B 1 68 ? -8.546 6.289 37.129 1.00 36.43 66 GLY B N 1
ATOM 1570 C CA . GLY B 1 68 ? -9.621 6.124 38.106 1.00 36.72 66 GLY B CA 1
ATOM 1571 C C . GLY B 1 68 ? -10.966 6.543 37.543 1.00 37.90 66 GLY B C 1
ATOM 1572 O O . GLY B 1 68 ? -11.298 6.207 36.408 1.00 38.76 66 GLY B O 1
ATOM 1573 N N . GLU B 1 69 ? -11.728 7.292 38.335 1.00 34.96 67 GLU B N 1
ATOM 1574 C CA . GLU B 1 69 ? -13.113 7.632 38.005 1.00 41.03 67 GLU B CA 1
ATOM 1575 C C . GLU B 1 69 ? -13.254 8.649 36.877 1.00 37.36 67 GLU B C 1
ATOM 1576 O O . GLU B 1 69 ? -12.430 9.553 36.745 1.00 33.68 67 GLU B O 1
ATOM 1582 N N . LYS B 1 70 ? -14.301 8.490 36.067 1.00 36.55 68 LYS B N 1
ATOM 1583 C CA . LYS B 1 70 ? -14.647 9.503 35.073 1.00 35.21 68 LYS B CA 1
ATOM 1584 C C . LYS B 1 70 ? -15.113 10.782 35.760 1.00 36.17 68 LYS B C 1
ATOM 1585 O O . LYS B 1 70 ? -15.990 10.752 36.627 1.00 40.03 68 LYS B O 1
ATOM 1591 N N . LEU B 1 71 ? -14.502 11.900 35.378 1.00 33.70 69 LEU B N 1
ATOM 1592 C CA . LEU B 1 71 ? -14.839 13.188 35.942 1.00 34.66 69 LEU B CA 1
ATOM 1593 C C . LEU B 1 71 ? -15.954 13.848 35.154 1.00 37.09 69 LEU B C 1
ATOM 1594 O O . LEU B 1 71 ? -16.858 14.441 35.743 1.00 37.08 69 LEU B O 1
ATOM 1599 N N . LEU B 1 72 ? -15.876 13.742 33.827 1.00 35.18 70 LEU B N 1
ATOM 1600 C CA . LEU B 1 72 ? -16.871 14.323 32.927 1.00 35.10 70 LEU B CA 1
ATOM 1601 C C . LEU B 1 72 ? -16.803 13.770 31.500 1.00 32.95 70 LEU B C 1
ATOM 1602 O O . LEU B 1 72 ? -15.819 13.142 31.091 1.00 28.48 70 LEU B O 1
ATOM 1607 N N . THR B 1 73 ? -17.881 14.010 30.766 1.00 29.77 71 THR B N 1
ATOM 1608 C CA . THR B 1 73 ? -17.963 13.712 29.347 1.00 30.24 71 THR B CA 1
ATOM 1609 C C . THR B 1 73 ? -18.382 14.996 28.651 1.00 27.89 71 THR B C 1
ATOM 1610 O O . THR B 1 73 ? -19.340 15.655 29.070 1.00 32.36 71 THR B O 1
ATOM 1614 N N . VAL B 1 74 ? -17.645 15.380 27.614 1.00 28.31 72 VAL B N 1
ATOM 1615 C CA . VAL B 1 74 ? -18.033 16.532 26.797 1.00 23.86 72 VAL B CA 1
ATOM 1616 C C . VAL B 1 74 ? -18.378 16.001 25.416 1.00 23.65 72 VAL B C 1
ATOM 1617 O O . VAL B 1 74 ? -17.564 15.328 24.770 1.00 21.04 72 VAL B O 1
ATOM 1621 N N . HIS B 1 75 ? -19.612 16.264 25.000 1.00 27.85 73 HIS B N 1
ATOM 1622 C CA . HIS B 1 75 ? -20.116 15.872 23.686 1.00 30.17 73 HIS B CA 1
ATOM 1623 C C . HIS B 1 75 ? -20.243 17.099 22.803 1.00 29.05 73 HIS B C 1
ATOM 1624 O O . HIS B 1 75 ? -20.649 18.157 23.266 1.00 28.20 73 HIS B O 1
ATOM 1631 N N . HIS B 1 76 ? -19.878 16.950 21.536 1.00 33.44 74 HIS B N 1
ATOM 1632 C CA . HIS B 1 76 ? -20.084 17.987 20.535 1.00 36.68 74 HIS B CA 1
ATOM 1633 C C . HIS B 1 76 ? -21.007 17.454 19.441 1.00 36.31 74 HIS B C 1
ATOM 1634 O O . HIS B 1 76 ? -20.867 16.307 19.012 1.00 40.40 74 HIS B O 1
ATOM 1641 N N . THR B 1 77 ? -21.947 18.283 18.999 1.00 35.93 75 THR B N 1
ATOM 1642 C CA . THR B 1 77 ? -22.918 17.872 17.986 1.00 38.74 75 THR B CA 1
ATOM 1643 C C . THR B 1 77 ? -22.749 18.664 16.690 1.00 39.82 75 THR B C 1
ATOM 1644 O O . THR B 1 77 ? -23.715 19.211 16.149 1.00 47.64 75 THR B O 1
ATOM 1648 N N . TYR B 1 78 ? -21.519 18.733 16.199 1.00 36.13 76 TYR B N 1
ATOM 1649 C CA . TYR B 1 78 ? -21.245 19.393 14.933 1.00 34.47 76 TYR B CA 1
ATOM 1650 C C . TYR B 1 78 ? -21.866 18.581 13.790 1.00 34.98 76 TYR B C 1
ATOM 1651 O O . TYR B 1 78 ? -21.828 17.344 13.833 1.00 37.45 76 TYR B O 1
ATOM 1660 N N . PRO B 1 79 ? -22.462 19.268 12.786 1.00 33.04 77 PRO B N 1
ATOM 1661 C CA . PRO B 1 79 ? -23.100 18.605 11.638 1.00 33.24 77 PRO B CA 1
ATOM 1662 C C . PRO B 1 79 ? -22.167 17.680 10.866 1.00 32.20 77 PRO B C 1
ATOM 1663 O O . PRO B 1 79 ? -22.566 16.585 10.483 1.00 40.54 77 PRO B O 1
ATOM 1667 N N . ASP B 1 80 ? -20.917 18.098 10.699 1.00 37.82 78 ASP B N 1
ATOM 1668 C CA . ASP B 1 80 ? -19.978 17.408 9.827 1.00 35.72 78 ASP B CA 1
ATOM 1669 C C . ASP B 1 80 ? -19.077 16.388 10.508 1.00 33.28 78 ASP B C 1
ATOM 1670 O O . ASP B 1 80 ? -18.470 15.557 9.827 1.00 36.52 78 ASP B O 1
ATOM 1675 N N . PHE B 1 81 ? -18.969 16.461 11.833 1.00 36.72 79 PHE B N 1
ATOM 1676 C CA . PHE B 1 81 ? -18.086 15.561 12.583 1.00 33.05 79 PHE B CA 1
ATOM 1677 C C . PHE B 1 81 ? -18.512 15.361 14.042 1.00 35.30 79 PHE B C 1
ATOM 1678 O O . PHE B 1 81 ? -18.944 16.306 14.700 1.00 30.53 79 PHE B O 1
ATOM 1686 N N . GLU B 1 82 ? -18.393 14.124 14.525 1.00 33.31 80 GLU B N 1
ATOM 1687 C CA . GLU B 1 82 ? -18.747 13.756 15.905 1.00 42.67 80 GLU B CA 1
ATOM 1688 C C . GLU B 1 82 ? -17.506 13.627 16.799 1.00 39.17 80 GLU B C 1
ATOM 1689 O O . GLU B 1 82 ? -16.591 12.847 16.497 1.00 36.70 80 GLU B O 1
ATOM 1695 N N . ILE B 1 83 ? -17.471 14.390 17.891 1.00 34.68 81 ILE B N 1
ATOM 1696 C CA . ILE B 1 83 ? -16.371 14.307 18.864 1.00 35.99 81 ILE B CA 1
ATOM 1697 C C . ILE B 1 83 ? -16.897 14.142 20.280 1.00 36.24 81 ILE B C 1
ATOM 1698 O O . ILE B 1 83 ? -17.740 14.921 20.722 1.00 37.82 81 ILE B O 1
ATOM 1703 N N . THR B 1 84 ? -16.384 13.137 20.987 1.00 35.54 82 THR B N 1
ATOM 1704 C CA . THR B 1 84 ? -16.674 12.966 22.405 1.00 32.74 82 THR B CA 1
ATOM 1705 C C . THR B 1 84 ? -15.374 13.002 23.213 1.00 34.56 82 THR B C 1
ATOM 1706 O O . THR B 1 84 ? -14.416 12.299 22.887 1.00 29.86 82 THR B O 1
ATOM 1710 N N . MET B 1 85 ? -15.342 13.844 24.246 1.00 33.46 83 MET B N 1
ATOM 1711 C CA . MET B 1 85 ? -14.199 13.919 25.152 1.00 36.18 83 MET B CA 1
ATOM 1712 C C . MET B 1 85 ? -14.548 13.280 26.495 1.00 34.86 83 MET B C 1
ATOM 1713 O O . MET B 1 85 ? -15.600 13.549 27.056 1.00 34.53 83 MET B O 1
ATOM 1718 N N . HIS B 1 86 ? -13.667 12.423 26.996 1.00 34.93 84 HIS B N 1
ATOM 1719 C CA . HIS B 1 86 ? -13.854 11.785 28.293 1.00 32.46 84 HIS B CA 1
ATOM 1720 C C . HIS B 1 86 ? -12.689 12.158 29.204 1.00 30.95 84 HIS B C 1
ATOM 1721 O O . HIS B 1 86 ? -11.555 11.805 28.910 1.00 30.77 84 HIS B O 1
ATOM 1728 N N . ALA B 1 87 ? -12.959 12.881 30.289 1.00 24.44 85 ALA B N 1
ATOM 1729 C CA . ALA B 1 87 ? -11.914 13.196 31.273 1.00 23.06 85 ALA B CA 1
ATOM 1730 C C . ALA B 1 87 ? -11.999 12.287 32.489 1.00 29.79 85 ALA B C 1
ATOM 1731 O O . ALA B 1 87 ? -13.076 12.120 33.065 1.00 28.10 85 ALA B O 1
ATOM 1733 N N . PHE B 1 88 ? -10.860 11.678 32.839 1.00 30.13 86 PHE B N 1
ATOM 1734 C CA . PHE B 1 88 ? -10.742 10.724 33.948 1.00 27.72 86 PHE B CA 1
ATOM 1735 C C . PHE B 1 88 ? -9.742 11.232 34.981 1.00 27.34 86 PHE B C 1
ATOM 1736 O O . PHE B 1 88 ? -8.682 11.768 34.618 1.00 27.74 86 PHE B O 1
ATOM 1744 N N . LEU B 1 89 ? -10.057 11.060 36.264 1.00 31.13 87 LEU B N 1
ATOM 1745 C CA A LEU B 1 89 ? -9.112 11.391 37.325 0.50 31.77 87 LEU B CA 1
ATOM 1746 C CA B LEU B 1 89 ? -9.101 11.397 37.314 0.50 32.40 87 LEU B CA 1
ATOM 1747 C C . LEU B 1 89 ? -8.079 10.276 37.399 1.00 33.70 87 LEU B C 1
ATOM 1748 O O . LEU B 1 89 ? -8.436 9.096 37.433 1.00 40.89 87 LEU B O 1
ATOM 1757 N N . CYS B 1 90 ? -6.805 10.657 37.415 1.00 31.04 88 CYS B N 1
ATOM 1758 C CA . CYS B 1 90 ? -5.716 9.698 37.366 1.00 35.98 88 CYS B CA 1
ATOM 1759 C C . CYS B 1 90 ? -4.716 9.892 38.499 1.00 33.30 88 CYS B C 1
ATOM 1760 O O . CYS B 1 90 ? -4.544 10.993 39.018 1.00 34.20 88 CYS B O 1
ATOM 1763 N N . HIS B 1 91 ? -4.080 8.789 38.880 1.00 39.86 89 HIS B N 1
ATOM 1764 C CA . HIS B 1 91 ? -3.145 8.758 40.000 1.00 40.54 89 HIS B CA 1
ATOM 1765 C C . HIS B 1 91 ? -1.826 8.152 39.523 1.00 32.79 89 HIS B C 1
ATOM 1766 O O . HIS B 1 91 ? -1.814 7.081 38.914 1.00 25.34 89 HIS B O 1
ATOM 1773 N N . PRO B 1 92 ? -0.710 8.856 39.756 1.00 30.65 90 PRO B N 1
ATOM 1774 C CA . PRO B 1 92 ? 0.582 8.334 39.311 1.00 32.10 90 PRO B CA 1
ATOM 1775 C C . PRO B 1 92 ? 1.003 7.067 40.041 1.00 33.32 90 PRO B C 1
ATOM 1776 O O . PRO B 1 92 ? 0.803 6.956 41.248 1.00 37.92 90 PRO B O 1
ATOM 1780 N N . VAL B 1 93 ? 1.542 6.104 39.299 1.00 40.84 91 VAL B N 1
ATOM 1781 C CA . VAL B 1 93 ? 2.180 4.933 39.902 1.00 40.95 91 VAL B CA 1
ATOM 1782 C C . VAL B 1 93 ? 3.679 5.192 39.857 1.00 40.79 91 VAL B C 1
ATOM 1783 O O . VAL B 1 93 ? 4.358 5.143 40.881 1.00 42.47 91 VAL B O 1
ATOM 1787 N N . GLY B 1 94 ? 4.174 5.485 38.655 1.00 41.72 92 GLY B N 1
ATOM 1788 C CA . GLY B 1 94 ? 5.577 5.817 38.429 1.00 35.14 92 GLY B CA 1
ATOM 1789 C C . GLY B 1 94 ? 5.923 7.176 38.987 1.00 39.09 92 GLY B C 1
ATOM 1790 O O . GLY B 1 94 ? 5.042 8.028 39.171 1.00 38.38 92 GLY B O 1
ATOM 1791 N N . GLN B 1 95 ? 7.212 7.385 39.246 1.00 37.75 93 GLN B N 1
ATOM 1792 C CA A GLN B 1 95 ? 7.693 8.598 39.903 0.50 38.37 93 GLN B CA 1
ATOM 1793 C CA B GLN B 1 95 ? 7.653 8.619 39.892 0.50 38.67 93 GLN B CA 1
ATOM 1794 C C . GLN B 1 95 ? 8.530 9.481 38.988 1.00 36.68 93 GLN B C 1
ATOM 1795 O O . GLN B 1 95 ? 9.139 10.451 39.438 1.00 39.15 93 GLN B O 1
ATOM 1806 N N . ARG B 1 96 ? 8.581 9.130 37.709 1.00 33.31 94 ARG B N 1
ATOM 1807 C CA . ARG B 1 96 ? 9.228 9.995 36.738 1.00 33.05 94 ARG B CA 1
ATOM 1808 C C . ARG B 1 96 ? 8.465 10.085 35.413 1.00 33.72 94 ARG B C 1
ATOM 1809 O O . ARG B 1 96 ? 7.929 9.088 34.912 1.00 28.84 94 ARG B O 1
ATOM 1817 N N . TYR B 1 97 ? 8.385 11.301 34.885 1.00 32.59 95 TYR B N 1
ATOM 1818 C CA . TYR B 1 97 ? 7.898 11.516 33.531 1.00 32.80 95 TYR B CA 1
ATOM 1819 C C . TYR B 1 97 ? 8.958 12.242 32.709 1.00 34.32 95 TYR B C 1
ATOM 1820 O O . TYR B 1 97 ? 9.822 12.926 33.252 1.00 30.48 95 TYR B O 1
ATOM 1829 N N . VAL B 1 98 ? 8.895 12.042 31.396 1.00 37.87 96 VAL B N 1
ATOM 1830 C CA . VAL B 1 98 ? 9.824 12.630 30.442 1.00 36.70 96 VAL B CA 1
ATOM 1831 C C . VAL B 1 98 ? 9.051 13.501 29.446 1.00 40.03 96 VAL B C 1
ATOM 1832 O O . VAL B 1 98 ? 8.129 13.034 28.780 1.00 43.87 96 VAL B O 1
ATOM 1836 N N . LEU B 1 99 ? 9.432 14.770 29.368 1.00 35.78 97 LEU B N 1
ATOM 1837 C CA . LEU B 1 99 ? 8.868 15.712 28.413 1.00 37.04 97 LEU B CA 1
ATOM 1838 C C . LEU B 1 99 ? 9.794 15.840 27.195 1.00 40.15 97 LEU B C 1
ATOM 1839 O O . LEU B 1 99 ? 10.978 16.163 27.332 1.00 33.62 97 LEU B O 1
ATOM 1844 N N . LYS B 1 100 ? 9.248 15.585 26.009 1.00 43.11 98 LYS B N 1
ATOM 1845 C CA . LYS B 1 100 ? 10.012 15.662 24.759 1.00 46.75 98 LYS B CA 1
ATOM 1846 C C . LYS B 1 100 ? 10.221 17.118 24.326 1.00 47.89 98 LYS B C 1
ATOM 1847 O O . LYS B 1 100 ? 9.876 18.052 25.061 1.00 45.41 98 LYS B O 1
ATOM 1853 N N . GLU B 1 101 ? 10.791 17.304 23.135 1.00 53.09 99 GLU B N 1
ATOM 1854 C CA . GLU B 1 101 ? 11.040 18.635 22.580 1.00 53.88 99 GLU B CA 1
ATOM 1855 C C . GLU B 1 101 ? 9.770 19.479 22.499 1.00 50.38 99 GLU B C 1
ATOM 1856 O O . GLU B 1 101 ? 8.730 19.010 22.030 1.00 45.07 99 GLU B O 1
ATOM 1862 N N . HIS B 1 102 ? 9.881 20.712 22.993 1.00 46.90 100 HIS B N 1
ATOM 1863 C CA . HIS B 1 102 ? 8.822 21.731 22.949 1.00 46.86 100 HIS B CA 1
ATOM 1864 C C . HIS B 1 102 ? 7.571 21.429 23.791 1.00 42.81 100 HIS B C 1
ATOM 1865 O O . HIS B 1 102 ? 6.512 22.015 23.564 1.00 48.22 100 HIS B O 1
ATOM 1872 N N . ILE B 1 103 ? 7.718 20.540 24.774 1.00 40.64 101 ILE B N 1
ATOM 1873 C CA A ILE B 1 103 ? 6.646 20.198 25.715 0.50 38.37 101 ILE B CA 1
ATOM 1874 C CA B ILE B 1 103 ? 6.636 20.229 25.705 0.50 39.14 101 ILE B CA 1
ATOM 1875 C C . ILE B 1 103 ? 6.997 20.713 27.111 1.00 39.15 101 ILE B C 1
ATOM 1876 O O . ILE B 1 103 ? 8.077 20.413 27.630 1.00 40.07 101 ILE B O 1
ATOM 1885 N N . ALA B 1 104 ? 6.091 21.493 27.703 1.00 38.37 102 ALA B N 1
ATOM 1886 C CA . ALA B 1 104 ? 6.222 21.973 29.083 1.00 35.38 102 ALA B CA 1
ATOM 1887 C C . ALA B 1 104 ? 5.081 21.435 29.953 1.00 36.59 102 ALA B C 1
ATOM 1888 O O . ALA B 1 104 ? 3.972 21.220 29.463 1.00 33.31 102 ALA B O 1
ATOM 1890 N N . ALA B 1 105 ? 5.356 21.224 31.241 1.00 31.40 103 ALA B N 1
ATOM 1891 C CA . ALA B 1 105 ? 4.338 20.763 32.184 1.00 30.74 103 ALA B CA 1
ATOM 1892 C C . ALA B 1 105 ? 4.528 21.369 33.572 1.00 36.28 103 ALA B C 1
ATOM 1893 O O . ALA B 1 105 ? 5.658 21.545 34.029 1.00 36.46 103 ALA B O 1
ATOM 1895 N N . GLN B 1 106 ? 3.420 21.712 34.226 1.00 35.68 104 GLN B N 1
ATOM 1896 C CA . GLN B 1 106 ? 3.460 22.276 35.570 1.00 34.11 104 GLN B CA 1
ATOM 1897 C C . GLN B 1 106 ? 2.457 21.584 36.482 1.00 33.49 104 GLN B C 1
ATOM 1898 O O . GLN B 1 106 ? 1.383 21.163 36.039 1.00 30.87 104 GLN B O 1
ATOM 1904 N N . TRP B 1 107 ? 2.816 21.458 37.754 1.00 30.39 105 TRP B N 1
ATOM 1905 C CA . TRP B 1 107 ? 1.899 20.958 38.768 1.00 30.08 105 TRP B CA 1
ATOM 1906 C C . TRP B 1 107 ? 1.266 22.160 39.426 1.00 30.92 105 TRP B C 1
ATOM 1907 O O . TRP B 1 107 ? 1.947 22.930 40.102 1.00 31.55 105 TRP B O 1
ATOM 1918 N N . LEU B 1 108 ? -0.038 22.320 39.225 1.00 30.77 106 LEU B N 1
ATOM 1919 C CA . LEU B 1 108 ? -0.729 23.538 39.643 1.00 37.54 106 LEU B CA 1
ATOM 1920 C C . LEU B 1 108 ? -1.993 23.296 40.469 1.00 39.01 106 LEU B C 1
ATOM 1921 O O . LEU B 1 108 ? -2.733 22.330 40.234 1.00 34.61 106 LEU B O 1
ATOM 1926 N N . SER B 1 109 ? -2.223 24.179 41.442 1.00 35.71 107 SER B N 1
ATOM 1927 C CA . SER B 1 109 ? -3.499 24.233 42.157 1.00 33.73 107 SER B CA 1
ATOM 1928 C C . SER B 1 109 ? -4.586 24.763 41.225 1.00 37.98 107 SER B C 1
ATOM 1929 O O . SER B 1 109 ? -4.279 25.382 40.202 1.00 34.80 107 SER B O 1
ATOM 1932 N N . THR B 1 110 ? -5.852 24.545 41.588 1.00 41.13 108 THR B N 1
ATOM 1933 C CA . THR B 1 110 ? -6.995 25.102 40.830 1.00 42.06 108 THR B CA 1
ATOM 1934 C C . THR B 1 110 ? -6.983 26.638 40.716 1.00 43.24 108 THR B C 1
ATOM 1935 O O . THR B 1 110 ? -7.422 27.198 39.704 1.00 43.98 108 THR B O 1
ATOM 1939 N N . ARG B 1 111 ? -6.476 27.301 41.756 1.00 41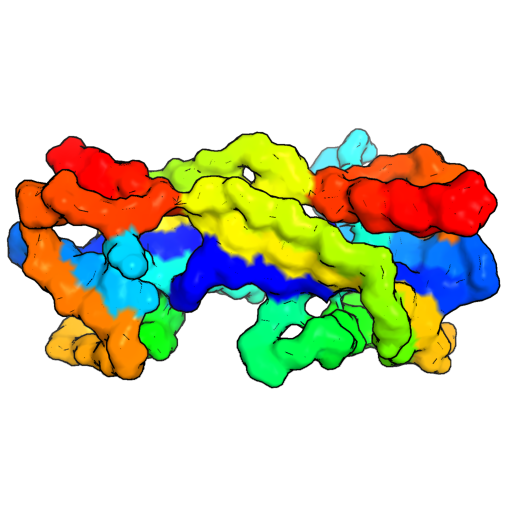.69 109 ARG B N 1
ATOM 1940 C CA . ARG B 1 111 ? -6.313 28.757 41.778 1.00 39.96 109 ARG B CA 1
ATOM 1941 C C . ARG B 1 111 ? -5.233 29.218 40.793 1.00 42.21 109 ARG B C 1
ATOM 1942 O O . ARG B 1 111 ? -5.419 30.205 40.073 1.00 43.32 109 ARG B O 1
ATOM 1950 N N . GLU B 1 112 ? -4.110 28.501 40.767 1.00 37.70 110 GLU B N 1
ATOM 1951 C CA . GLU B 1 112 ? -3.024 28.782 39.828 1.00 41.35 110 GLU B CA 1
ATOM 1952 C C . GLU B 1 112 ? -3.407 28.404 38.402 1.00 38.01 110 GLU B C 1
ATOM 1953 O O . GLU B 1 112 ? -2.942 29.032 37.455 1.00 36.23 110 GLU B O 1
ATOM 1959 N N . MET B 1 113 ? -4.250 27.377 38.258 1.00 34.32 111 MET B N 1
ATOM 1960 C CA . MET B 1 113 ? -4.794 26.971 36.953 1.00 36.82 111 MET B CA 1
ATOM 1961 C C . MET B 1 113 ? -5.628 28.077 36.295 1.00 39.09 111 MET B C 1
ATOM 1962 O O . MET B 1 113 ? -5.728 28.130 35.068 1.00 44.59 111 MET B O 1
ATOM 1967 N N . ALA B 1 114 ? -6.194 28.973 37.109 1.00 36.89 112 ALA B N 1
ATOM 1968 C CA . ALA B 1 114 ? -6.987 30.102 36.612 1.00 39.68 112 ALA B CA 1
ATOM 1969 C C . ALA B 1 114 ? -6.135 31.190 35.955 1.00 41.74 112 ALA B C 1
ATOM 1970 O O . ALA B 1 114 ? -6.654 32.033 35.222 1.00 41.93 112 ALA B O 1
ATOM 1972 N N . ILE B 1 115 ? -4.832 31.153 36.231 1.00 43.01 113 ILE B N 1
ATOM 1973 C CA . ILE B 1 115 ? -3.842 32.078 35.676 1.00 45.74 113 ILE B CA 1
ATOM 1974 C C . ILE B 1 115 ? -3.539 31.750 34.200 1.00 43.98 113 ILE B C 1
ATOM 1975 O O . ILE B 1 115 ? -3.282 32.652 33.400 1.00 43.55 113 ILE B O 1
ATOM 1980 N N . LEU B 1 116 ? -3.608 30.467 33.841 1.00 37.92 114 LEU B N 1
ATOM 1981 C CA . LEU B 1 116 ? -3.222 30.010 32.503 1.00 37.03 114 LEU B CA 1
ATOM 1982 C C . LEU B 1 116 ? -4.283 30.250 31.436 1.00 34.53 114 LEU B C 1
ATOM 1983 O O . LEU B 1 116 ? -5.446 30.535 31.739 1.00 34.29 114 LEU B O 1
ATOM 1988 N N . ASP B 1 117 ? -3.840 30.122 30.184 1.00 36.54 115 ASP B N 1
ATOM 1989 C CA . ASP B 1 117 ? -4.704 30.053 29.014 1.00 36.86 115 ASP B CA 1
ATOM 1990 C C . ASP B 1 117 ? -4.895 28.594 28.645 1.00 29.91 115 ASP B C 1
ATOM 1991 O O . ASP B 1 117 ? -3.930 27.884 28.362 1.00 33.70 115 ASP B O 1
ATOM 1996 N N . TRP B 1 118 ? -6.146 28.156 28.656 1.00 23.99 116 TRP B N 1
ATOM 1997 C CA . TRP B 1 118 ? -6.486 26.761 28.425 1.00 26.52 116 TRP B CA 1
ATOM 1998 C C . TRP B 1 118 ? -7.076 26.558 27.034 1.00 26.27 116 TRP B C 1
ATOM 1999 O O . TRP B 1 118 ? -7.791 27.422 26.545 1.00 27.27 116 TRP B O 1
ATOM 2010 N N . ALA B 1 119 ? -6.773 25.419 26.403 1.00 27.10 117 ALA B N 1
ATOM 2011 C CA . ALA B 1 119 ? -7.373 25.067 25.112 1.00 31.18 117 ALA B CA 1
ATOM 2012 C C . ALA B 1 119 ? -8.891 25.048 25.266 1.00 29.52 117 ALA B C 1
ATOM 2013 O O . ALA B 1 119 ? -9.407 24.566 26.274 1.00 28.36 117 ALA B O 1
ATOM 2015 N N . GLU B 1 120 ? -9.595 25.599 24.280 1.00 28.83 118 GLU B N 1
ATOM 2016 C CA . GLU B 1 120 ? -11.059 25.729 24.335 1.00 30.21 118 GLU B CA 1
ATOM 2017 C C . GLU B 1 120 ? -11.772 24.422 24.685 1.00 28.72 118 GLU B C 1
ATOM 2018 O O . GLU B 1 120 ? -12.736 24.420 25.442 1.00 31.15 118 GLU B O 1
ATOM 2024 N N . ALA B 1 121 ? -11.258 23.316 24.161 1.00 25.77 119 ALA B N 1
ATOM 2025 C CA . ALA B 1 121 ? -11.835 21.993 24.389 1.00 29.98 119 ALA B CA 1
ATOM 2026 C C . ALA B 1 121 ? -11.638 21.482 25.829 1.00 34.70 119 ALA B C 1
ATOM 2027 O O . ALA B 1 121 ? -12.416 20.650 26.306 1.00 34.10 119 ALA B O 1
ATOM 2029 N N . ASP B 1 122 ? -10.606 21.998 26.506 1.00 34.31 120 ASP B N 1
ATOM 2030 C CA . ASP B 1 122 ? -10.222 21.574 27.860 1.00 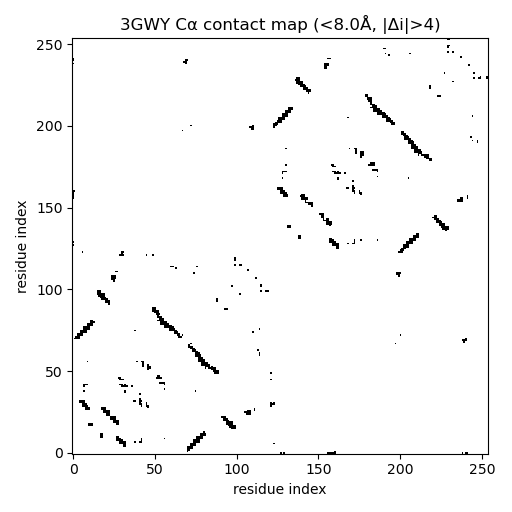35.23 120 ASP B CA 1
ATOM 2031 C C . ASP B 1 122 ? -10.877 22.420 28.955 1.00 36.32 120 ASP B C 1
ATOM 2032 O O . ASP B 1 122 ? -10.935 22.008 30.116 1.00 35.25 120 ASP B O 1
ATOM 2037 N N . LYS B 1 123 ? -11.363 23.601 28.579 1.00 30.67 121 LYS B N 1
ATOM 2038 C CA . LYS B 1 123 ? -12.064 24.507 29.500 1.00 31.68 121 LYS B CA 1
ATOM 2039 C C . LYS B 1 123 ? -13.236 23.938 30.322 1.00 28.62 121 LYS B C 1
ATOM 2040 O O . LYS B 1 123 ? -13.330 24.267 31.499 1.00 34.01 121 LYS B O 1
ATOM 2046 N N . PRO B 1 124 ? -14.128 23.102 29.721 1.00 33.65 122 PRO B N 1
ATOM 2047 C CA . PRO B 1 124 ? -15.110 22.425 30.594 1.00 31.68 122 PRO B CA 1
ATOM 2048 C C . PRO B 1 124 ? -14.493 21.563 31.707 1.00 33.58 122 PRO B C 1
ATOM 2049 O O . PRO B 1 124 ? -15.054 21.508 32.807 1.00 35.20 122 PRO B O 1
ATOM 2053 N N . ILE B 1 125 ? -13.354 20.921 31.429 1.00 33.69 123 ILE B N 1
ATOM 2054 C CA . ILE B 1 125 ? -12.652 20.093 32.423 1.00 29.55 123 ILE B CA 1
ATOM 2055 C C . ILE B 1 125 ? -12.107 20.932 33.585 1.00 31.11 123 ILE B C 1
ATOM 2056 O O . ILE B 1 125 ? -12.263 20.572 34.750 1.00 32.03 123 ILE B O 1
ATOM 2061 N N . VAL B 1 126 ? -11.492 22.060 33.252 1.00 30.54 124 VAL B N 1
ATOM 2062 C CA . VAL B 1 126 ? -10.948 22.996 34.234 1.00 30.07 124 VAL B CA 1
ATOM 2063 C C . VAL B 1 126 ? -12.047 23.520 35.161 1.00 33.93 124 VAL B C 1
ATOM 2064 O O . VAL B 1 126 ? -11.866 23.595 36.385 1.00 32.27 124 VAL B O 1
ATOM 2068 N N . ARG B 1 127 ? -13.184 23.868 34.568 1.00 32.20 125 ARG B N 1
ATOM 2069 C CA . ARG B 1 127 ? -14.322 24.385 35.318 1.00 36.47 125 ARG B CA 1
ATOM 2070 C C . ARG B 1 127 ? -14.854 23.331 36.294 1.00 29.83 125 ARG B C 1
ATOM 2071 O O . ARG B 1 127 ? -15.196 23.663 37.428 1.00 40.71 125 ARG B O 1
ATOM 2079 N N . LYS B 1 128 ? -14.899 22.072 35.860 1.00 34.52 126 LYS B N 1
ATOM 2080 C CA . LYS B 1 128 ? -15.332 20.957 36.721 1.00 36.42 126 LYS B CA 1
ATOM 2081 C C . LYS B 1 128 ? -14.408 20.746 37.930 1.00 41.85 126 LYS B C 1
ATOM 2082 O O . LYS B 1 128 ? -14.882 20.579 39.060 1.00 40.80 126 LYS B O 1
ATOM 2088 N N . ILE B 1 129 ? -13.098 20.770 37.673 1.00 43.91 127 ILE B N 1
ATOM 2089 C CA A ILE B 1 129 ? -12.077 20.647 38.720 0.50 47.09 127 ILE B CA 1
ATOM 2090 C CA B ILE B 1 129 ? -12.080 20.647 38.714 0.50 46.98 127 ILE B CA 1
ATOM 2091 C C . ILE B 1 129 ? -12.146 21.826 39.697 1.00 47.04 127 ILE B C 1
ATOM 2092 O O . ILE B 1 129 ? -12.028 21.648 40.917 1.00 50.11 127 ILE B O 1
ATOM 2101 N N . SER B 1 130 ? -12.362 23.023 39.159 1.00 52.04 128 SER B N 1
ATOM 2102 C CA . SER B 1 130 ? -12.457 24.237 39.968 1.00 58.85 128 SER B CA 1
ATOM 2103 C C . SER B 1 130 ? -13.749 24.360 40.786 1.00 63.83 128 SER B C 1
ATOM 2104 O O . SER B 1 130 ? -13.731 24.946 41.867 1.00 66.62 128 SER B O 1
ATOM 2107 N N . GLU B 1 131 ? -14.856 23.814 40.283 1.00 70.17 129 GLU B N 1
ATOM 2108 C CA . GLU B 1 131 ? -16.147 23.915 40.987 1.00 76.94 129 GLU B CA 1
ATOM 2109 C C . GLU B 1 131 ? -16.232 23.034 42.247 1.00 80.56 129 GLU B C 1
ATOM 2110 O O . GLU B 1 131 ? -17.043 23.297 43.137 1.00 83.51 129 GLU B O 1
ATOM 2116 N N . GLN B 1 132 ? -15.381 22.011 42.325 1.00 84.22 130 GLN B N 1
ATOM 2117 C CA . GLN B 1 132 ? -15.479 21.003 43.383 1.00 88.14 130 GLN B CA 1
ATOM 2118 C C . GLN B 1 132 ? -14.674 21.308 44.649 1.00 89.68 130 GLN B C 1
ATOM 2119 O O . GLN B 1 132 ? -15.023 20.839 45.735 1.00 91.39 130 GLN B O 1
ATOM 2125 N N . GLU B 1 133 ? -13.603 22.087 44.509 1.00 90.34 131 GLU B N 1
ATOM 2126 C CA . GLU B 1 133 ? -12.868 22.588 45.675 1.00 91.02 131 GLU B CA 1
ATOM 2127 C C . GLU B 1 133 ? -13.045 24.093 45.866 1.00 90.01 131 GLU B C 1
ATOM 2128 O O . GLU B 1 133 ? -13.379 24.546 46.961 1.00 91.48 131 GLU B O 1
ATOM 2134 N N . GLY B 1 134 ? -12.828 24.862 44.802 1.00 88.86 132 GLY B N 1
ATOM 2135 C CA . GLY B 1 134 ? -12.964 26.316 44.856 1.00 87.11 132 GLY B CA 1
ATOM 2136 C C . GLY B 1 134 ? -14.395 26.772 44.641 1.00 86.27 132 GLY B C 1
ATOM 2137 O O . GLY B 1 134 ? -15.302 26.364 45.366 1.00 84.60 132 GLY B O 1
#

Sequence (254 aa):
SLKSIEVVAAVIRLGEKYLCVQRFRYEFPGGKVEEEEGESLQEALQREIMEEMDYVIEVGEKKLLTVHHTYPDFEITMHAFLCHPVGQRYVLKEHHIAAQWLSTRREMAILDWAEADKKPIVRKISESLKSIEVVAAVIRRLGEKYLCVQRGQTKFSYTSFRYEFPGGKVEEGESLQEALQREIMEEMDYVIEVGEKLLTVHHTYPDFEITMHAFLLCHPVGQQRYVLKEHIIAAQWLSTREMAILDWAEADKPIVRKIISEQEG

CATH classification: 3.90.79.10

Solvent-accessible surface area: 13925 Å² total; per-residue (Å²): 28,16,104,44,6,52,2,1,1,0,0,0,94,102,59,113,71,27,0,0,0,62,41,201,109,23,24,3,0,4,2,40,31,101,135,82,47,58,41,82,89,0,0,64,52,10,0,90,100,32,3,56,6,70,6,103,24,26,142,90,47,33,50,20,133,39,136,41,102,37,2,107,5,20,5,16,0,6,48,0,83,32,94,24,183,170,78,52,58,95,128,160,51,50,19,70,61,16,7,52,176,53,0,82,152,46,96,9,23,70,6,0,82,47,0,22,188,78,22,90,149,42,107,38,44,20,77,1,1,1,0,0,0,92,92,70,127,104,11,0,0,0,36,68,21,129,40,180,95,124,172,63,80,73,109,19,14,3,0,7,5,62,24,103,178,86,42,54,38,82,86,0,0,77,69,16,0,84,108,29,2,66,6,74,1,98,27,25,142,93,32,31,52,24,126,21,131,34,93,21,4,107,1,21,2,11,1,4,29,0,69,32,85,23,185,188,66,59,62,96,146,99,48,39,22,77,49,21,25,24,173,54,0,85,140,36,103,10,25,64,3,0,90,47,0,21,185,54,5,43,121,109,79,85

Organism: Bacteroides fragilis (strain ATCC 25285 / DSM 2151 / CCUG 4856 / JCM 11019 / LMG 10263 / NCTC 9343 / Onslow / VPI 2553 / EN-2) (NCBI:txid272559)

Foldseek 3Di:
DDAAKEWEFEFEDDDLWTKWKPLVFIAGFTGTDDPPDDRQVRRQVRQCVQWVWGKHWDAWQDKDWDDDPPHTYIYTYTYIYTDDPGTDHPPPIDIDIDHLVRVVVTGHDPVHVVVSVSSVD/DDQEWEWEFEFEDDDQWTKKKFPAADPDPPDGGFIAGFTTTDDPPDDRQRRRQVRCCVQWVFHKHWDAWLDKDWDDDPRHTYIYIYTYMYGPDDGTHHDPGMDMDTGHLVVVVVTGHDPVRVVVSVSSNVPPD

InterPro domains:
  IPR000086 NUDIX hydrolase domain [PF00293] (7-126)
  IPR000086 NUDIX hydrolase domain [PS51462] (2-128)
  IPR015797 NUDIX hydrolase-like domain superfamily [SSF55811] (1-127)
  IPR020476 NUDIX hydrolase [PR00502] (34-48)
  IPR020476 NUDIX hydrolase [PR00502] (48-63)
  IPR047127 Mutator MutT-like [PTHR47707] (1-129)

Secondary structure (DSSP, 8-state):
--S-EEEEEEEEEETTEEEEEE---EE-SEEEPPTT--HHHHHHHHHHHHH---EEEEEEEEEEE---SS--EEEEEEEEEE--S-----SS-EEEEE-HHHHTTS-B-GGGHHHHHHHH-/--SEEEEEEEEEEETTEEEEEEE---SSSS--PPBB-SEEEPPTT--HHHHHHHHHHHHH---EEEEEEEEEEEEE-SS-EEEEEEEEEEE-SS-----TTEEEEEE-HHHHTTS-B-TTTHHHHHHHHHHH-

B-factor: mean 41.4, std 13.42, range [15.58, 93.84]